Protein AF-A0A7E5VHQ7-F1 (afdb_monomer)

Sequence (199 aa):
IYFLFCLDACIALLGEHPIAEGSHKVEITCKTPKKCKDGISNGSDFGYGLTHRVLYLLLSRFARGCSVFSLKEDKFKLDKYCMRAFNEAQFIAGQGYKKPDLMMEQIVICTLIGHAQFLQVDWIKHFLTYQTSSGCFTDDSSLLGVNELPMVEVPGDDWTLSNNVIMNGACNGHTTAVASAMLASVLRYILEHNNSSTT

Nearest PDB structures (foldseek):
  5tn1-assembly1_A  TM=3.162E-01  e=9.541E+00  Homo sapiens

Radius of gyration: 18.9 Å; Cα contacts (8 Å, |Δi|>4): 216; chains: 1; bounding box: 54×46×41 Å

Mean predicted aligned error: 8.08 Å

Organism: Trichoplusia ni (NCBI:txid7111)

Structure (mmCIF, N/CA/C/O backbone):
data_AF-A0A7E5VHQ7-F1
#
_entry.id   AF-A0A7E5VHQ7-F1
#
loop_
_atom_site.group_PDB
_atom_site.id
_atom_site.type_symbol
_atom_site.label_atom_id
_atom_site.label_alt_id
_atom_site.label_comp_id
_atom_site.label_asym_id
_atom_site.label_entity_id
_atom_site.label_seq_id
_atom_site.pdbx_PDB_ins_code
_atom_site.Cartn_x
_atom_site.Cartn_y
_atom_site.Cartn_z
_atom_site.occupancy
_atom_site.B_iso_or_equiv
_atom_site.auth_seq_id
_atom_site.auth_comp_id
_atom_site.auth_asym_id
_atom_site.auth_atom_id
_atom_site.pdbx_PDB_model_num
ATOM 1 N N . ILE A 1 1 ? 5.165 17.587 2.824 1.00 38.47 1 ILE A N 1
ATOM 2 C CA . ILE A 1 1 ? 6.266 17.021 3.647 1.00 38.47 1 ILE A CA 1
ATOM 3 C C . ILE A 1 1 ? 5.873 16.921 5.129 1.00 38.47 1 ILE A C 1
ATOM 5 O O . ILE A 1 1 ? 5.932 15.822 5.656 1.00 38.47 1 ILE A O 1
ATOM 9 N N . TYR A 1 2 ? 5.352 17.975 5.781 1.00 32.47 2 TYR A N 1
ATOM 10 C CA . TYR A 1 2 ? 4.935 17.922 7.204 1.00 32.47 2 TYR A CA 1
ATOM 11 C C . TYR A 1 2 ? 3.903 16.835 7.583 1.00 32.47 2 TYR A C 1
ATOM 13 O O . TYR A 1 2 ? 3.930 16.341 8.706 1.00 32.47 2 TYR A O 1
ATOM 21 N N . PHE A 1 3 ? 3.004 16.440 6.674 1.00 42.12 3 PHE A N 1
ATOM 22 C CA . PHE A 1 3 ? 1.989 15.417 6.967 1.00 42.12 3 PHE A CA 1
ATOM 23 C C . PHE A 1 3 ? 2.525 13.978 6.975 1.00 42.12 3 PHE A C 1
ATOM 25 O O . PHE A 1 3 ? 1.960 13.151 7.684 1.00 42.12 3 PHE A O 1
ATOM 32 N N . LEU A 1 4 ? 3.605 13.686 6.237 1.00 51.25 4 LEU A N 1
ATOM 33 C CA . LEU A 1 4 ? 4.173 12.334 6.159 1.00 51.25 4 LEU A CA 1
ATOM 34 C C . LEU A 1 4 ? 4.823 11.945 7.498 1.00 51.25 4 LEU A C 1
ATOM 36 O O . LEU A 1 4 ? 4.433 10.964 8.121 1.00 51.25 4 LEU A O 1
ATOM 40 N N . PHE A 1 5 ? 5.667 12.837 8.028 1.00 57.28 5 PHE A N 1
ATOM 41 C CA . PHE A 1 5 ? 6.342 12.671 9.322 1.00 57.28 5 PHE A CA 1
ATOM 42 C C . PHE A 1 5 ? 5.392 12.462 10.510 1.00 57.2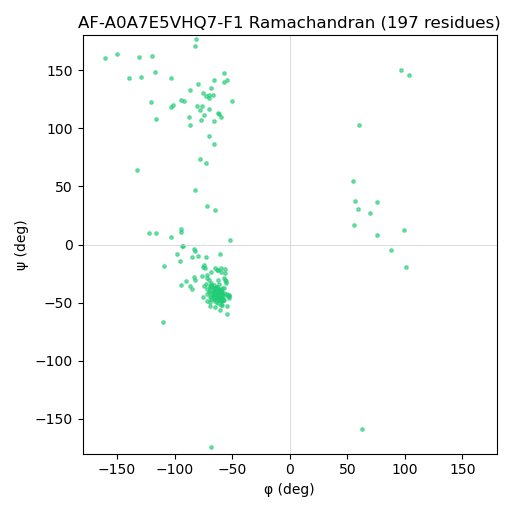8 5 PHE A C 1
ATOM 44 O O . PHE A 1 5 ? 5.759 11.838 11.503 1.00 57.28 5 PHE A O 1
ATOM 51 N N . CYS A 1 6 ? 4.169 12.997 10.446 1.00 71.75 6 CYS A N 1
ATOM 52 C CA . CYS A 1 6 ? 3.230 12.876 11.555 1.00 71.75 6 CYS A CA 1
ATOM 53 C C . CYS A 1 6 ? 2.639 11.467 11.664 1.00 71.75 6 CYS A C 1
ATOM 55 O O . CYS A 1 6 ? 2.382 11.015 12.779 1.00 71.75 6 CYS A O 1
ATOM 57 N N . LEU A 1 7 ? 2.387 10.793 10.538 1.00 84.25 7 LEU A N 1
ATOM 58 C CA . LEU A 1 7 ? 1.748 9.480 10.564 1.00 84.25 7 LEU A CA 1
ATOM 59 C C . LEU A 1 7 ? 2.751 8.360 10.854 1.00 84.25 7 LEU A C 1
ATOM 61 O O . LEU A 1 7 ? 2.395 7.410 11.542 1.00 84.25 7 LEU A O 1
ATOM 65 N N . ASP A 1 8 ? 4.007 8.522 10.448 1.00 86.31 8 ASP A N 1
ATOM 66 C CA . ASP A 1 8 ? 5.077 7.564 10.757 1.00 86.31 8 ASP A CA 1
ATOM 67 C C . ASP A 1 8 ? 5.349 7.502 12.258 1.00 86.31 8 ASP A C 1
ATOM 69 O O . ASP A 1 8 ? 5.408 6.422 12.846 1.00 86.31 8 ASP A O 1
ATOM 73 N N . ALA A 1 9 ? 5.382 8.665 12.914 1.00 90.25 9 ALA A N 1
ATOM 74 C CA . ALA A 1 9 ? 5.438 8.739 14.371 1.00 90.25 9 ALA A CA 1
ATOM 75 C C . ALA A 1 9 ? 4.233 8.039 15.024 1.00 90.25 9 ALA A C 1
ATOM 77 O O . ALA A 1 9 ? 4.373 7.363 16.041 1.00 90.25 9 ALA A O 1
ATOM 78 N N . CYS A 1 10 ? 3.043 8.152 14.430 1.00 92.75 10 CYS A N 1
ATOM 79 C CA . CYS A 1 10 ? 1.868 7.435 14.911 1.00 92.75 10 CYS A CA 1
ATOM 80 C C . CYS A 1 10 ? 2.010 5.914 14.745 1.00 92.75 10 CYS A C 1
ATOM 82 O O . CYS A 1 10 ? 1.594 5.181 15.641 1.00 92.75 10 CYS A O 1
ATOM 84 N N . ILE A 1 11 ? 2.573 5.432 13.631 1.00 92.62 11 ILE A N 1
ATOM 85 C CA . ILE A 1 11 ? 2.837 4.002 13.406 1.00 92.62 11 ILE A CA 1
ATOM 86 C C . ILE A 1 11 ? 3.833 3.476 14.446 1.00 92.62 11 ILE A C 1
ATOM 88 O O . ILE A 1 11 ? 3.600 2.415 15.022 1.00 92.62 11 ILE A O 1
ATOM 92 N N . ALA A 1 12 ? 4.889 4.235 14.749 1.00 91.88 12 ALA A N 1
ATOM 93 C CA . ALA A 1 12 ? 5.835 3.879 15.805 1.00 91.88 12 ALA A CA 1
ATOM 94 C C . ALA A 1 12 ? 5.137 3.743 17.172 1.00 91.88 12 ALA A C 1
ATOM 96 O O . ALA A 1 12 ? 5.292 2.723 17.838 1.00 91.88 12 ALA A O 1
ATOM 97 N N . LEU A 1 13 ? 4.277 4.703 17.537 1.00 91.38 13 LEU A N 1
ATOM 98 C CA . LEU A 1 13 ? 3.480 4.644 18.773 1.00 91.38 13 LEU A CA 1
ATOM 99 C C . LEU A 1 13 ? 2.502 3.461 18.799 1.00 91.38 13 LEU A C 1
ATOM 101 O O . LEU A 1 13 ? 2.284 2.849 19.841 1.00 91.38 13 LEU A O 1
ATOM 105 N N . LEU A 1 14 ? 1.909 3.108 17.656 1.00 91.69 14 LEU A N 1
ATOM 106 C CA . LEU A 1 14 ? 1.094 1.896 17.535 1.00 91.69 14 LEU A CA 1
ATOM 107 C C . LEU A 1 14 ? 1.934 0.634 17.793 1.00 91.69 14 LEU A C 1
ATOM 109 O O . LEU A 1 14 ? 1.418 -0.352 18.316 1.00 91.69 14 LEU A O 1
ATOM 113 N N . GLY A 1 15 ? 3.227 0.682 17.463 1.00 89.38 15 GLY A N 1
ATOM 114 C CA . GLY A 1 15 ? 4.221 -0.350 17.737 1.00 89.38 15 GLY A CA 1
ATOM 115 C C . GLY A 1 15 ? 4.329 -0.748 19.214 1.00 89.38 15 GLY A C 1
ATOM 116 O O . GLY A 1 15 ? 4.558 -1.918 19.527 1.00 89.38 15 GLY A O 1
ATOM 117 N N . GLU A 1 16 ? 4.103 0.210 20.109 1.00 87.88 16 GLU A N 1
ATOM 118 C CA . GLU A 1 16 ? 4.139 0.035 21.565 1.00 87.88 16 GLU A CA 1
ATOM 119 C C . GLU A 1 16 ? 2.806 -0.476 22.134 1.00 87.88 16 GLU A C 1
ATOM 121 O O . GLU A 1 16 ? 2.723 -0.863 23.301 1.00 87.88 16 GLU A O 1
ATOM 126 N N . HIS A 1 17 ? 1.741 -0.498 21.325 1.00 84.69 17 HIS A N 1
ATOM 127 C CA . HIS A 1 17 ? 0.442 -0.990 21.764 1.00 84.69 17 HIS A CA 1
ATOM 128 C C . HIS A 1 17 ? 0.494 -2.510 21.995 1.00 84.69 17 HIS A C 1
ATOM 130 O O . HIS A 1 17 ? 0.980 -3.239 21.120 1.00 84.69 17 HIS A O 1
ATOM 136 N N . PRO A 1 18 ? -0.055 -3.024 23.113 1.00 85.06 18 PRO A N 1
ATOM 137 C CA . PRO A 1 18 ? -0.171 -4.460 23.329 1.00 85.06 18 PRO A CA 1
ATOM 138 C C . PRO A 1 18 ? -0.908 -5.136 22.173 1.00 85.06 18 PRO A C 1
ATOM 140 O O . PRO A 1 18 ? -1.876 -4.585 21.637 1.00 85.06 18 PRO A O 1
ATOM 143 N N . ILE A 1 19 ? -0.450 -6.325 21.794 1.00 85.81 19 ILE A N 1
ATOM 144 C CA . ILE A 1 19 ? -1.178 -7.174 20.854 1.00 85.81 19 ILE A CA 1
ATOM 145 C C . ILE A 1 19 ? -2.419 -7.683 21.588 1.00 85.81 19 ILE A C 1
ATOM 147 O O . ILE A 1 19 ? -2.322 -8.165 22.715 1.00 85.81 19 ILE A O 1
ATOM 151 N N . ALA A 1 20 ? -3.592 -7.532 20.982 1.00 82.00 20 ALA A N 1
ATOM 152 C CA . ALA A 1 20 ? -4.825 -8.046 21.550 1.00 82.00 20 ALA A CA 1
ATOM 153 C C . ALA A 1 20 ? -4.795 -9.586 21.577 1.00 82.00 20 ALA A C 1
ATOM 155 O O . ALA A 1 20 ? -4.934 -10.240 20.544 1.00 82.00 20 ALA A O 1
ATOM 156 N N . GLU A 1 21 ? -4.625 -10.167 22.765 1.00 68.88 21 GLU A N 1
ATOM 157 C CA . GLU A 1 21 ? -4.722 -11.610 22.981 1.00 68.88 21 GLU A CA 1
ATOM 158 C C . GLU A 1 21 ? -6.185 -12.017 23.249 1.00 68.88 21 GLU A C 1
ATOM 160 O O . GLU A 1 21 ? -6.704 -11.853 24.350 1.00 68.88 21 GLU A O 1
ATOM 165 N N . GLY A 1 22 ? -6.854 -12.584 22.238 1.00 56.56 22 GLY A N 1
ATOM 166 C CA . GLY A 1 22 ? -8.005 -13.476 22.438 1.00 56.56 22 GLY A CA 1
ATOM 167 C C . GLY A 1 22 ? -9.427 -12.939 22.176 1.00 56.56 22 GLY A C 1
ATOM 168 O O . GLY A 1 22 ? -9.778 -11.802 22.465 1.00 56.56 22 GLY A O 1
ATOM 169 N N . SER A 1 23 ? -10.261 -13.873 21.684 1.00 49.75 23 SER A N 1
ATOM 170 C CA . SER A 1 23 ? -11.717 -13.839 21.447 1.00 49.75 23 SER A CA 1
ATOM 171 C C . SER A 1 23 ? -12.244 -12.777 20.465 1.00 49.75 23 SER A C 1
ATOM 173 O O . SER A 1 23 ? -12.522 -11.641 20.834 1.00 49.75 23 SER A O 1
ATOM 175 N N . HIS A 1 24 ? -12.570 -13.219 19.240 1.00 54.91 24 HIS A N 1
ATOM 176 C CA . HIS A 1 24 ? -13.303 -12.490 18.181 1.00 54.91 24 HIS A CA 1
ATOM 177 C C . HIS A 1 24 ? -14.656 -11.853 18.593 1.00 54.91 24 HIS A C 1
ATOM 179 O O . HIS A 1 24 ? -15.370 -11.334 17.738 1.00 54.91 24 HIS A O 1
ATOM 185 N N . LYS A 1 25 ? -15.057 -11.925 19.869 1.00 54.62 25 LYS A N 1
ATOM 186 C CA . LYS A 1 25 ? -16.354 -11.449 20.370 1.00 54.62 25 LYS A CA 1
ATOM 187 C C . LYS A 1 25 ? -16.339 -10.034 20.947 1.00 54.62 25 LYS A C 1
ATOM 189 O O . LYS A 1 25 ? -17.418 -9.485 21.138 1.00 54.62 25 LYS A O 1
ATOM 194 N N . VAL A 1 26 ? -15.175 -9.450 21.235 1.00 65.50 26 VAL A N 1
ATOM 195 C CA . VAL A 1 26 ? -15.093 -8.089 21.787 1.00 65.50 26 VAL A CA 1
ATOM 196 C C . VAL A 1 26 ? -14.291 -7.212 20.842 1.00 65.50 26 VAL A C 1
ATOM 198 O O . VAL A 1 26 ? -13.145 -7.508 20.519 1.00 65.50 26 VAL A O 1
ATOM 201 N N . GLU A 1 27 ? -14.913 -6.131 20.386 1.00 72.69 27 GLU A N 1
ATOM 202 C CA . GLU A 1 27 ? -14.235 -5.096 19.618 1.00 72.69 27 GLU A CA 1
ATOM 203 C C . GLU A 1 27 ? -13.273 -4.335 20.536 1.00 72.69 27 GLU A C 1
ATOM 205 O O . GLU A 1 27 ? -13.689 -3.705 21.509 1.00 72.69 27 GLU A O 1
ATOM 210 N N . ILE A 1 28 ? -11.976 -4.416 20.241 1.00 85.19 28 ILE A N 1
ATOM 211 C CA . ILE A 1 28 ? -10.929 -3.743 21.009 1.00 85.19 28 ILE A CA 1
ATOM 212 C C . ILE A 1 28 ? -10.518 -2.488 20.248 1.00 85.19 28 ILE A C 1
ATOM 214 O O . ILE A 1 28 ? -10.050 -2.569 19.115 1.00 85.19 28 ILE A O 1
ATOM 218 N N . THR A 1 29 ? -10.664 -1.320 20.871 1.00 90.25 29 THR A N 1
ATOM 219 C CA . THR A 1 29 ? -10.197 -0.057 20.291 1.00 90.25 29 THR A CA 1
ATOM 220 C C . THR A 1 29 ? -8.730 0.196 20.641 1.00 90.25 29 THR A C 1
ATOM 222 O O . THR A 1 29 ? -8.343 0.107 21.806 1.00 90.25 29 THR A O 1
ATOM 225 N N . CYS A 1 30 ? -7.911 0.564 19.655 1.00 90.94 30 CYS A N 1
ATOM 226 C CA . CYS A 1 30 ? -6.520 0.942 19.881 1.00 90.94 30 CYS A CA 1
ATOM 227 C C . CYS A 1 30 ? -6.435 2.241 20.704 1.00 90.94 30 CYS A C 1
ATOM 229 O O . CYS A 1 30 ? -7.189 3.197 20.474 1.00 90.94 30 CYS A O 1
ATOM 231 N N . LYS A 1 31 ? -5.461 2.330 21.619 1.00 89.44 31 LYS A N 1
ATOM 232 C CA . LYS A 1 31 ? -5.110 3.580 22.320 1.00 89.44 31 LYS A CA 1
ATOM 233 C C . LYS A 1 31 ? -4.380 4.549 21.381 1.00 89.44 31 LYS A C 1
ATOM 235 O O . LYS A 1 31 ? -3.186 4.794 21.515 1.00 89.44 31 LYS A O 1
ATOM 240 N N . THR A 1 32 ? -5.107 5.104 20.417 1.00 91.19 32 THR A N 1
ATOM 241 C CA . THR A 1 32 ? -4.562 6.021 19.408 1.00 91.19 32 THR A CA 1
ATOM 242 C C . THR A 1 32 ? -4.753 7.484 19.832 1.00 91.19 32 THR A C 1
ATOM 244 O O . THR A 1 32 ? -5.899 7.902 20.042 1.00 91.19 32 THR A O 1
ATOM 247 N N . PRO A 1 33 ? -3.680 8.300 19.911 1.00 92.56 33 PRO A N 1
ATOM 248 C CA . PRO A 1 33 ? -3.781 9.727 20.213 1.00 92.56 33 PRO A CA 1
ATOM 249 C C . PRO A 1 33 ? -4.685 10.473 19.227 1.00 92.56 33 PRO A C 1
ATOM 251 O O . PRO A 1 33 ? -4.702 10.164 18.034 1.00 92.56 33 PRO A O 1
ATOM 254 N N . LYS A 1 34 ? -5.377 11.520 19.698 1.00 93.38 34 LYS A N 1
ATOM 255 C CA . LYS A 1 34 ? -6.293 12.317 18.860 1.00 93.38 34 LYS A CA 1
ATOM 256 C C . LYS A 1 34 ? -5.624 12.817 17.574 1.00 93.38 34 LYS A C 1
ATOM 258 O O . LYS A 1 34 ? -6.178 12.635 16.501 1.00 93.38 34 LYS A O 1
ATOM 263 N N . LYS A 1 35 ? -4.394 13.335 17.665 1.00 92.50 35 LYS A N 1
ATOM 264 C CA . LYS A 1 35 ? -3.622 13.808 16.502 1.00 92.50 35 LYS A CA 1
ATOM 265 C C . LYS A 1 35 ? -3.419 12.719 15.436 1.00 92.50 35 LYS A C 1
ATOM 267 O O . LYS A 1 35 ? -3.481 13.010 14.247 1.00 92.50 35 LYS A O 1
ATOM 272 N N . CYS A 1 36 ? -3.218 11.469 15.855 1.00 93.94 36 CYS A N 1
ATOM 273 C CA . CYS A 1 36 ? -3.090 10.331 14.947 1.00 93.94 36 CYS A CA 1
ATOM 274 C C . CYS A 1 36 ? -4.432 9.977 14.303 1.00 93.94 36 CYS A C 1
ATOM 276 O O . CYS A 1 36 ? -4.489 9.793 13.091 1.00 93.94 36 CYS A O 1
ATOM 278 N N . LYS A 1 37 ? -5.528 9.973 15.077 1.00 95.00 37 LYS A N 1
ATOM 279 C CA . LYS A 1 37 ? -6.886 9.803 14.529 1.00 95.00 37 LYS A CA 1
ATOM 280 C C . LYS A 1 37 ? -7.220 10.892 13.504 1.00 95.00 37 LYS A C 1
ATOM 282 O O . LYS A 1 37 ? -7.723 10.586 12.425 1.00 95.00 37 LYS A O 1
ATOM 287 N N . ASP A 1 38 ? -6.872 12.140 13.799 1.00 94.31 38 ASP A N 1
ATOM 288 C CA . ASP A 1 38 ? -7.070 13.270 12.891 1.00 94.31 38 ASP A CA 1
ATOM 289 C C . ASP A 1 38 ? -6.229 13.113 11.616 1.00 94.31 38 ASP A C 1
ATOM 291 O O . ASP A 1 38 ? -6.743 13.335 10.523 1.00 94.31 38 ASP A O 1
ATOM 295 N N . GLY A 1 39 ? -4.977 12.653 11.722 1.00 93.25 39 GLY A N 1
ATOM 296 C CA . GLY A 1 39 ? -4.136 12.331 10.564 1.00 93.25 39 GLY A CA 1
ATOM 297 C C . GLY A 1 39 ? -4.704 11.201 9.697 1.00 93.25 39 GLY A C 1
ATOM 298 O O . GLY A 1 39 ? -4.673 11.283 8.470 1.00 93.25 39 GLY A O 1
ATOM 299 N N . ILE A 1 40 ? -5.299 10.178 10.314 1.00 95.00 40 ILE A N 1
ATOM 300 C CA . ILE A 1 40 ? -5.947 9.069 9.597 1.00 95.00 40 ILE A CA 1
ATOM 301 C C . ILE A 1 40 ? -7.221 9.537 8.882 1.00 95.00 40 ILE A C 1
ATOM 303 O O . ILE A 1 40 ? -7.507 9.086 7.771 1.00 95.00 40 ILE A O 1
ATOM 307 N N . SER A 1 41 ? -7.994 10.445 9.479 1.00 94.94 41 SER A N 1
ATOM 308 C CA . SER A 1 41 ? -9.264 10.924 8.911 1.00 94.94 41 SER A CA 1
ATOM 309 C C . SER A 1 41 ? -9.101 12.066 7.908 1.00 94.94 41 SER A C 1
ATOM 311 O O . SER A 1 41 ? -9.786 12.072 6.887 1.00 94.94 41 SER A O 1
ATOM 313 N N . ASN A 1 42 ? -8.177 12.988 8.168 1.00 93.00 42 ASN A N 1
ATOM 314 C CA . ASN A 1 42 ? -8.054 14.270 7.468 1.00 93.00 42 ASN A CA 1
ATOM 315 C C . ASN A 1 42 ? -6.679 14.468 6.803 1.00 93.00 42 ASN A C 1
ATOM 317 O O . ASN A 1 42 ? -6.353 15.579 6.390 1.00 93.00 42 ASN A O 1
ATOM 321 N N . GLY A 1 43 ? -5.847 13.423 6.740 1.00 90.69 43 GLY A N 1
ATOM 322 C CA . GLY A 1 43 ? -4.556 13.465 6.054 1.00 90.69 43 GLY A CA 1
ATOM 323 C C . GLY A 1 43 ? -4.678 13.585 4.531 1.00 90.69 43 GLY A C 1
ATOM 324 O O . GLY A 1 43 ? -5.768 13.714 3.979 1.00 90.69 43 GLY A O 1
ATOM 325 N N . SER A 1 44 ? -3.534 13.513 3.843 1.00 93.06 44 SER A N 1
ATOM 326 C CA . SER A 1 44 ? -3.482 13.570 2.375 1.00 93.06 44 SER A CA 1
ATOM 327 C C . SER A 1 44 ? -4.339 12.477 1.734 1.00 93.06 44 SER A C 1
ATOM 329 O O . SER A 1 44 ? -4.331 11.329 2.184 1.00 93.06 44 SER A O 1
ATOM 331 N N . ASP A 1 45 ? -5.039 12.833 0.660 1.00 93.50 45 ASP A N 1
ATOM 332 C CA . ASP A 1 45 ? -5.858 11.927 -0.152 1.00 93.50 45 ASP A CA 1
ATOM 333 C C . ASP A 1 45 ? -5.095 11.359 -1.366 1.00 93.50 45 ASP A C 1
ATOM 335 O O . ASP A 1 45 ? -5.707 10.751 -2.238 1.00 93.50 45 ASP A O 1
ATOM 339 N N . PHE A 1 46 ? -3.775 11.559 -1.417 1.00 94.44 46 PHE A N 1
ATOM 340 C CA . PHE A 1 46 ? -2.867 11.071 -2.459 1.00 94.44 46 PHE A CA 1
ATOM 341 C C . PHE A 1 46 ? -1.460 10.807 -1.897 1.00 94.44 46 PHE A C 1
ATOM 343 O O . PHE A 1 46 ? -1.095 11.304 -0.817 1.00 94.44 46 PHE A O 1
ATOM 350 N N . GLY A 1 47 ? -0.662 10.067 -2.658 1.00 95.19 47 GLY A N 1
ATOM 351 C CA . GLY A 1 47 ? 0.735 9.761 -2.398 1.00 95.19 47 GLY A CA 1
ATOM 352 C C . GLY A 1 47 ? 0.953 8.954 -1.123 1.00 95.19 47 GLY A C 1
ATOM 353 O O . GLY A 1 47 ? 0.032 8.356 -0.566 1.00 95.19 47 GLY A O 1
ATOM 354 N N . TYR A 1 48 ? 2.179 9.016 -0.600 1.00 94.50 48 TYR A N 1
ATOM 355 C CA . TYR A 1 48 ? 2.554 8.334 0.643 1.00 94.50 48 TYR A CA 1
ATOM 356 C C . TYR A 1 48 ? 1.658 8.705 1.830 1.00 94.50 48 TYR A C 1
ATOM 358 O O . TYR A 1 48 ? 1.379 7.876 2.686 1.00 94.50 48 TYR A O 1
ATOM 366 N N . GLY A 1 49 ? 1.126 9.932 1.867 1.00 94.12 49 GLY A N 1
ATOM 367 C CA . GLY A 1 49 ? 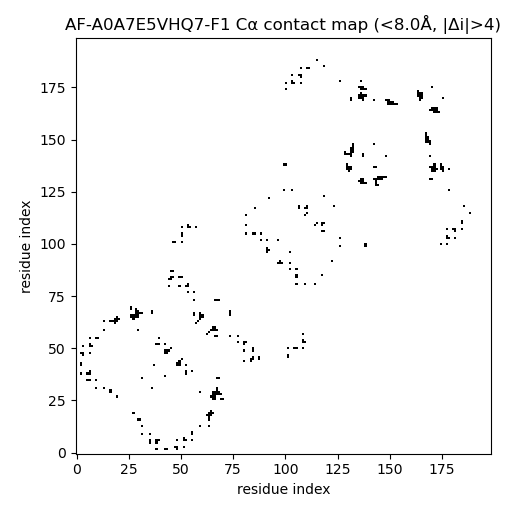0.189 10.325 2.917 1.00 94.12 49 GLY A CA 1
ATOM 368 C C . GLY A 1 49 ? -1.117 9.520 2.887 1.00 94.12 49 GLY A C 1
ATOM 369 O O . GLY A 1 49 ? -1.632 9.189 3.950 1.00 94.12 49 GLY A O 1
ATOM 370 N N . LEU A 1 50 ? -1.632 9.163 1.705 1.00 96.38 50 LEU A N 1
ATOM 371 C CA . LEU A 1 50 ? -2.772 8.251 1.579 1.00 96.38 50 LEU A CA 1
ATOM 372 C C . LEU A 1 50 ? -2.368 6.814 1.923 1.00 96.38 50 LEU A C 1
ATOM 374 O O . LEU A 1 50 ? -3.036 6.170 2.734 1.00 96.38 50 LEU A O 1
ATOM 378 N N . THR A 1 51 ? -1.262 6.341 1.346 1.00 96.44 51 THR A N 1
ATOM 379 C CA . THR A 1 51 ? -0.709 4.996 1.569 1.00 96.44 51 THR A CA 1
ATOM 380 C C . THR A 1 51 ? -0.526 4.716 3.063 1.00 96.44 51 THR A C 1
ATOM 382 O O . THR A 1 51 ? -0.982 3.694 3.573 1.00 96.44 51 THR A O 1
ATOM 385 N N . HIS A 1 52 ? 0.035 5.664 3.817 1.00 95.88 52 HIS A N 1
ATOM 386 C CA . HIS A 1 52 ? 0.309 5.481 5.240 1.00 95.88 52 HIS A CA 1
ATOM 387 C C . HIS A 1 52 ? -0.971 5.476 6.092 1.00 95.88 52 HIS A C 1
ATOM 389 O O . HIS A 1 52 ? -1.008 4.834 7.142 1.00 95.88 52 HIS A O 1
ATOM 395 N N . ARG A 1 53 ? -2.058 6.132 5.653 1.00 96.38 53 ARG A N 1
ATOM 396 C CA . ARG A 1 53 ? -3.367 6.050 6.338 1.00 96.38 53 ARG A CA 1
ATOM 397 C C . ARG A 1 53 ? -3.945 4.645 6.248 1.00 96.38 53 ARG A C 1
ATOM 399 O O . ARG A 1 53 ? -4.485 4.147 7.233 1.00 96.38 53 ARG A O 1
ATOM 406 N N . VAL A 1 54 ? -3.805 4.008 5.087 1.00 97.38 54 VAL A N 1
ATOM 407 C CA . VAL A 1 54 ? -4.174 2.600 4.894 1.00 97.38 54 VAL A CA 1
ATOM 408 C C . VAL A 1 54 ? -3.261 1.705 5.730 1.00 97.38 54 VAL A C 1
ATOM 410 O O . VAL A 1 54 ? -3.765 0.873 6.483 1.00 97.38 54 VAL A O 1
ATOM 413 N N . LEU A 1 55 ? -1.941 1.922 5.675 1.00 96.50 55 LEU A N 1
ATOM 414 C CA . LEU A 1 55 ? -0.960 1.154 6.446 1.00 96.50 55 LEU A CA 1
ATOM 415 C C . LEU A 1 55 ? -1.238 1.202 7.955 1.00 96.50 55 LEU A C 1
ATOM 417 O O . LEU A 1 55 ? -1.214 0.169 8.616 1.00 96.50 55 LEU A O 1
ATOM 421 N N . TYR A 1 56 ? -1.575 2.369 8.509 1.00 96.44 56 TYR A N 1
ATOM 422 C CA . TYR A 1 56 ? -1.909 2.491 9.930 1.00 96.44 56 TYR A CA 1
ATOM 423 C C . TYR A 1 56 ? -3.118 1.626 10.316 1.00 96.44 56 TYR A C 1
ATOM 425 O O . TYR A 1 56 ? -3.085 0.907 11.319 1.00 96.44 56 TYR A O 1
ATOM 433 N N . LEU A 1 57 ? -4.196 1.694 9.527 1.00 96.94 57 LEU A N 1
ATOM 434 C CA . LEU A 1 57 ? -5.416 0.915 9.758 1.00 96.94 57 LEU A CA 1
ATOM 435 C C . LEU A 1 57 ? -5.151 -0.593 9.605 1.00 96.94 57 LEU A C 1
ATOM 437 O O . LEU A 1 57 ? -5.639 -1.391 10.404 1.00 96.94 57 LEU A O 1
ATOM 441 N N . LEU A 1 58 ? -4.325 -0.978 8.629 1.00 95.75 58 LEU A N 1
ATOM 442 C CA . LEU A 1 58 ? -3.854 -2.350 8.438 1.00 95.75 58 LEU A CA 1
ATOM 443 C C . LEU A 1 58 ? -3.081 -2.874 9.645 1.00 95.75 58 LEU A C 1
ATOM 445 O O . LEU A 1 58 ? -3.406 -3.941 10.159 1.00 95.75 58 LEU A O 1
ATOM 449 N N . LEU A 1 59 ? -2.079 -2.132 10.116 1.00 95.19 59 LEU A N 1
ATOM 450 C CA . LEU A 1 59 ? -1.257 -2.534 11.257 1.00 95.19 59 LEU A CA 1
ATOM 451 C C . LEU A 1 59 ? -2.087 -2.603 12.540 1.00 95.19 59 LEU A C 1
ATOM 453 O O . LEU A 1 59 ? -1.922 -3.527 13.334 1.00 95.19 59 LEU A O 1
ATOM 457 N N . SER A 1 60 ? -3.030 -1.678 12.713 1.00 94.62 60 SER A N 1
ATOM 458 C CA . SER A 1 60 ? -3.965 -1.698 13.841 1.00 94.62 60 SER A CA 1
ATOM 459 C C . SER A 1 60 ? -4.767 -3.004 13.843 1.00 94.62 60 SER A C 1
ATOM 461 O O . SER A 1 60 ? -4.785 -3.726 14.841 1.00 94.62 60 SER A O 1
ATOM 463 N N . ARG A 1 61 ? -5.328 -3.379 12.686 1.00 93.38 61 ARG A N 1
ATOM 464 C CA . ARG A 1 61 ? -6.131 -4.595 12.531 1.00 93.38 61 ARG A CA 1
ATOM 465 C C . ARG A 1 61 ? -5.316 -5.883 12.631 1.00 93.38 61 ARG A C 1
ATOM 467 O O . ARG A 1 61 ? -5.700 -6.778 13.374 1.00 93.38 61 ARG A O 1
ATOM 474 N N . PHE A 1 62 ? -4.243 -6.013 11.855 1.00 91.50 62 PHE A N 1
ATOM 475 C CA . PHE A 1 62 ? -3.543 -7.287 11.665 1.00 91.50 62 PHE A CA 1
ATOM 476 C C . PHE A 1 62 ? -2.354 -7.480 12.603 1.00 91.50 62 PHE A C 1
ATOM 478 O O . PHE A 1 62 ? -2.111 -8.605 13.024 1.00 91.50 62 PHE A O 1
ATOM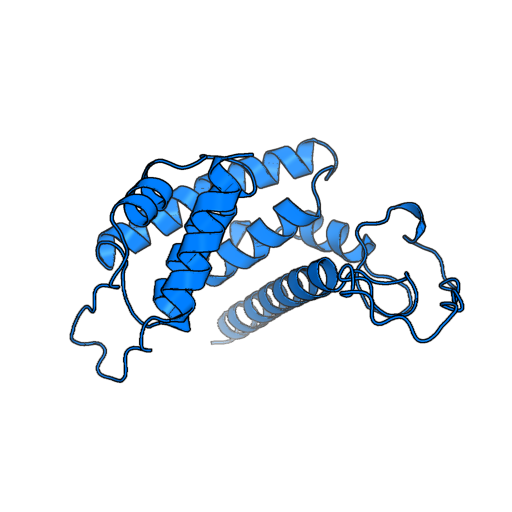 485 N N . ALA A 1 63 ? -1.628 -6.412 12.950 1.00 91.75 63 ALA A N 1
ATOM 486 C CA . ALA A 1 63 ? -0.480 -6.518 13.852 1.00 91.75 63 ALA A CA 1
ATOM 487 C C . ALA A 1 63 ? -0.878 -6.344 15.324 1.00 91.75 63 ALA A C 1
ATOM 489 O O . ALA A 1 63 ? -0.246 -6.930 16.198 1.00 91.75 63 ALA A O 1
ATOM 490 N N . ARG A 1 64 ? -1.914 -5.541 15.612 1.00 91.56 64 ARG A N 1
ATOM 491 C CA . ARG A 1 64 ? -2.362 -5.268 16.990 1.00 91.56 64 ARG A CA 1
ATOM 492 C C . ARG A 1 64 ? -3.698 -5.896 17.360 1.00 91.56 64 ARG A C 1
ATOM 494 O O . ARG A 1 64 ? -3.964 -6.032 18.549 1.00 91.56 64 ARG A O 1
ATOM 501 N N . GLY A 1 65 ? -4.516 -6.303 16.390 1.00 91.38 65 GLY A N 1
ATOM 502 C CA . GLY A 1 65 ? -5.825 -6.902 16.660 1.00 91.38 65 GLY A CA 1
ATOM 503 C C . GLY A 1 65 ? -6.853 -5.911 17.219 1.00 91.38 65 GLY A C 1
ATOM 504 O O . GLY A 1 65 ? -7.750 -6.319 17.950 1.00 91.38 65 GLY A O 1
ATOM 505 N N . CYS A 1 66 ? -6.724 -4.617 16.908 1.00 92.50 66 CYS A N 1
ATOM 506 C CA . CYS A 1 66 ? -7.615 -3.561 17.390 1.00 92.50 66 CYS A CA 1
ATOM 507 C C . CYS A 1 66 ? -8.107 -2.647 16.253 1.00 92.50 66 CYS A C 1
ATOM 509 O O . CYS A 1 66 ? -7.520 -2.592 15.173 1.00 92.50 66 CYS A O 1
ATOM 511 N N . SER A 1 67 ? -9.197 -1.917 16.491 1.00 94.19 67 SER A N 1
ATOM 512 C CA . SER A 1 67 ? -9.713 -0.874 15.595 1.00 94.19 67 SER A CA 1
ATOM 513 C C . SER A 1 67 ? -9.376 0.521 16.115 1.00 94.19 67 SER A C 1
ATOM 515 O O . SER A 1 67 ? -9.438 0.783 17.313 1.00 94.19 67 SER A O 1
ATOM 517 N N . VAL A 1 68 ? -9.069 1.462 15.236 1.00 95.19 68 VAL A N 1
ATOM 518 C CA . VAL A 1 68 ? -8.737 2.847 15.596 1.00 95.19 68 VAL A CA 1
ATOM 519 C C . VAL A 1 68 ? -9.982 3.640 15.987 1.00 95.19 68 VAL A C 1
ATOM 521 O O . VAL A 1 68 ? -9.969 4.387 16.978 1.00 95.19 68 VAL A O 1
ATOM 524 N N . PHE A 1 69 ? -11.050 3.499 15.201 1.00 95.50 69 PHE A N 1
ATOM 525 C CA . PHE A 1 69 ? -12.332 4.157 15.440 1.00 95.50 69 PHE A CA 1
ATOM 526 C C . PHE A 1 69 ? -13.383 3.133 15.847 1.00 95.50 69 PHE A C 1
ATOM 528 O O . PHE A 1 69 ? -13.829 3.125 16.989 1.00 95.50 69 PHE A O 1
ATOM 535 N N . SER A 1 70 ? -13.728 2.259 14.908 1.00 94.75 70 SER A N 1
ATOM 536 C CA . SER A 1 70 ? -14.546 1.069 15.111 1.00 94.75 70 SER A CA 1
ATOM 537 C C . SER A 1 70 ? -14.314 0.108 13.951 1.00 94.75 70 SER A C 1
ATOM 539 O O . SER A 1 70 ? -13.900 0.538 12.875 1.00 94.75 70 SER A O 1
ATOM 541 N N . LEU A 1 71 ? -14.628 -1.175 14.101 1.00 92.62 71 LEU A N 1
ATOM 542 C CA . LEU A 1 71 ? -14.481 -2.173 13.040 1.00 92.62 71 LEU A CA 1
ATOM 543 C C . LEU A 1 71 ? -15.188 -1.737 11.747 1.00 92.62 71 LEU A C 1
ATOM 545 O O . LEU A 1 71 ? -14.646 -1.872 10.648 1.00 92.62 71 LEU A O 1
ATOM 549 N N . LYS A 1 72 ? -16.404 -1.193 11.878 1.00 95.19 72 LYS A N 1
ATOM 550 C CA . LYS A 1 72 ? -17.209 -0.728 10.743 1.00 95.19 72 LYS A CA 1
ATOM 551 C C . LYS A 1 72 ? -16.606 0.516 10.094 1.00 95.19 72 LYS A C 1
ATOM 553 O O . LYS A 1 72 ? -16.539 0.594 8.868 1.00 95.19 72 LYS A O 1
ATOM 558 N N . GLU A 1 73 ? -1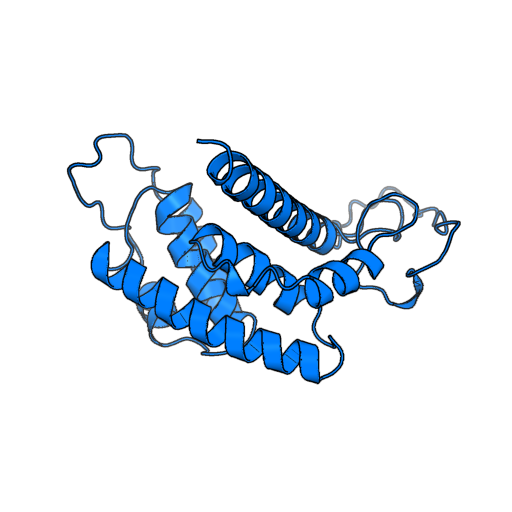6.194 1.489 10.900 1.00 97.00 73 GLU A N 1
ATOM 559 C CA . GLU A 1 73 ? -15.642 2.746 10.397 1.00 97.00 73 GLU A CA 1
ATOM 560 C C . GLU A 1 73 ? -14.259 2.558 9.767 1.00 97.00 73 GLU A C 1
ATOM 562 O O . GLU A 1 73 ? -13.990 3.124 8.707 1.00 97.00 73 GLU A O 1
ATOM 567 N N . ASP A 1 74 ? -13.410 1.735 10.378 1.00 97.00 74 ASP A N 1
ATOM 568 C CA . ASP A 1 74 ? -12.085 1.396 9.871 1.00 97.00 74 ASP A CA 1
ATOM 569 C C . ASP A 1 74 ? -12.194 0.655 8.541 1.00 97.00 74 ASP A C 1
ATOM 571 O O . ASP A 1 74 ? -11.497 1.009 7.593 1.00 97.00 74 ASP A O 1
ATOM 575 N N . LYS A 1 75 ? -13.117 -0.314 8.431 1.00 96.19 75 LYS A N 1
ATOM 576 C CA . LYS A 1 75 ? -13.394 -1.008 7.165 1.00 96.19 75 LYS A CA 1
ATOM 577 C C . LYS A 1 75 ? -13.843 -0.029 6.080 1.00 96.19 75 LYS A C 1
ATOM 579 O O . LYS A 1 75 ? -13.280 -0.026 4.994 1.00 96.19 75 LYS A O 1
ATOM 584 N N . PHE A 1 76 ? -14.801 0.848 6.388 1.00 97.81 76 PHE A N 1
ATOM 585 C CA . PHE A 1 76 ? -15.263 1.863 5.438 1.00 97.81 76 PHE A CA 1
ATOM 586 C C . PHE A 1 76 ? -14.130 2.797 4.982 1.00 97.81 76 PHE A C 1
ATOM 588 O O . PHE A 1 76 ? -14.035 3.135 3.802 1.00 97.81 76 PHE A O 1
ATOM 595 N N . LYS A 1 77 ? -13.260 3.220 5.907 1.00 97.94 77 LYS A N 1
ATOM 596 C CA . LYS A 1 77 ? -12.094 4.056 5.593 1.00 97.94 77 LYS A CA 1
ATOM 597 C C . LYS A 1 77 ? -11.083 3.315 4.725 1.00 97.94 77 LYS A C 1
ATOM 599 O O . LYS A 1 77 ? -10.646 3.889 3.736 1.00 97.94 77 LYS A O 1
ATOM 604 N N . LEU A 1 78 ? -10.750 2.071 5.066 1.00 97.81 78 LEU A N 1
ATOM 605 C CA . LEU A 1 78 ? -9.866 1.213 4.276 1.00 97.81 78 LEU A CA 1
ATOM 606 C C . LEU A 1 78 ? -10.366 1.095 2.831 1.00 97.81 78 LEU A C 1
ATOM 608 O O . LEU A 1 78 ? -9.627 1.451 1.916 1.00 97.81 78 LEU A O 1
ATOM 612 N N . ASP A 1 79 ? -11.635 0.723 2.641 1.00 97.81 79 ASP A N 1
ATOM 613 C CA . ASP A 1 79 ? -12.237 0.575 1.310 1.00 97.81 79 ASP A CA 1
ATOM 614 C C . ASP A 1 79 ? -12.182 1.904 0.530 1.00 97.81 79 ASP A C 1
ATOM 616 O O . ASP A 1 79 ? -11.712 1.965 -0.609 1.00 97.81 79 ASP A O 1
ATOM 620 N N . LYS A 1 80 ? -12.587 3.013 1.167 1.00 97.88 80 LYS A N 1
ATOM 621 C CA . LYS A 1 80 ? -12.559 4.357 0.565 1.00 97.88 80 LYS A CA 1
ATOM 622 C C . LYS A 1 80 ? -11.146 4.790 0.167 1.00 97.88 80 LYS A C 1
ATOM 624 O O . LYS A 1 80 ? -10.958 5.386 -0.896 1.00 97.88 80 LYS A O 1
ATOM 629 N N . TYR A 1 81 ? -10.162 4.575 1.033 1.00 98.38 81 TYR A N 1
ATOM 630 C CA . TYR A 1 81 ? -8.785 5.002 0.794 1.00 98.38 81 TYR A CA 1
ATOM 631 C C . TYR A 1 81 ? -8.121 4.146 -0.279 1.00 98.38 81 TYR A C 1
ATOM 633 O O . TYR A 1 81 ? -7.457 4.699 -1.150 1.00 98.38 81 TYR A O 1
ATOM 641 N N . CYS A 1 82 ? -8.380 2.840 -0.302 1.00 98.38 82 CYS A N 1
ATOM 642 C CA . CYS A 1 82 ? -7.879 1.970 -1.357 1.00 98.38 82 CYS A CA 1
ATOM 643 C C . CYS A 1 82 ? -8.520 2.241 -2.720 1.00 98.38 82 CYS A C 1
ATOM 645 O O . CYS A 1 82 ? -7.825 2.187 -3.730 1.00 98.38 82 CYS A O 1
ATOM 647 N N . MET A 1 83 ? -9.796 2.636 -2.782 1.00 98.12 83 MET A N 1
ATOM 648 C CA . MET A 1 83 ? -10.383 3.136 -4.034 1.00 98.12 83 MET A CA 1
ATOM 649 C C . MET A 1 83 ? -9.668 4.393 -4.551 1.00 98.12 83 MET A C 1
ATOM 651 O O . MET A 1 83 ? -9.437 4.529 -5.749 1.00 98.12 83 MET A O 1
ATOM 655 N N . ARG A 1 84 ? -9.283 5.313 -3.658 1.00 98.31 84 ARG A N 1
ATOM 656 C CA . ARG A 1 84 ? -8.517 6.512 -4.039 1.00 98.31 84 ARG A CA 1
ATOM 657 C C . ARG A 1 84 ? -7.102 6.163 -4.494 1.00 98.31 84 ARG A C 1
ATOM 659 O O . ARG A 1 84 ? -6.671 6.670 -5.524 1.00 98.31 84 ARG A O 1
ATOM 666 N N . ALA A 1 85 ? -6.432 5.265 -3.775 1.00 98.31 85 ALA A N 1
ATOM 667 C CA . ALA A 1 85 ? -5.108 4.773 -4.140 1.00 98.31 85 ALA A CA 1
ATOM 668 C C . ALA A 1 85 ? -5.145 4.056 -5.495 1.00 98.31 85 ALA A C 1
ATOM 670 O O . ALA A 1 85 ? -4.219 4.187 -6.279 1.00 98.31 85 ALA A O 1
ATOM 671 N N . PHE A 1 86 ? -6.242 3.364 -5.820 1.00 98.44 86 PHE A N 1
ATOM 672 C CA . PHE A 1 86 ? -6.404 2.724 -7.122 1.00 98.44 86 PHE A CA 1
ATOM 673 C C . PHE A 1 86 ? -6.475 3.746 -8.260 1.00 98.44 86 PHE A C 1
ATOM 675 O O . PHE A 1 86 ? -5.787 3.594 -9.266 1.00 98.44 86 PHE A O 1
ATOM 682 N N . ASN A 1 87 ? -7.252 4.819 -8.085 1.00 98.25 87 ASN A N 1
ATOM 683 C CA . ASN A 1 87 ? -7.320 5.904 -9.069 1.00 98.25 87 ASN A CA 1
ATOM 684 C C . ASN A 1 8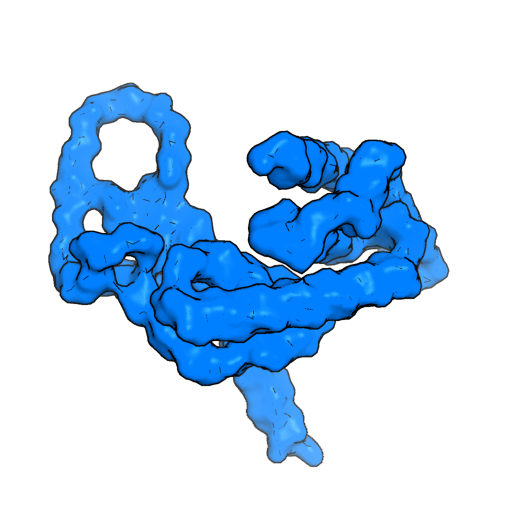7 ? -5.951 6.580 -9.255 1.00 98.25 87 ASN A C 1
ATOM 686 O O . ASN A 1 87 ? -5.571 6.923 -10.373 1.00 98.25 87 ASN A O 1
ATOM 690 N N . GLU A 1 88 ? -5.194 6.754 -8.169 1.00 98.00 88 GLU A N 1
ATOM 691 C CA . GLU A 1 88 ? -3.827 7.273 -8.237 1.00 98.00 88 GLU A CA 1
ATOM 692 C C . GLU A 1 88 ? -2.877 6.298 -8.948 1.00 98.00 88 GLU A C 1
ATOM 694 O O . GLU A 1 88 ? -2.127 6.721 -9.824 1.00 9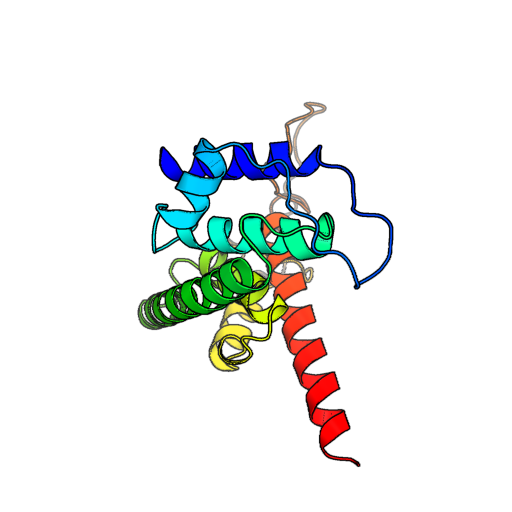8.00 88 GLU A O 1
ATOM 699 N N . ALA A 1 89 ? -2.953 4.998 -8.662 1.00 98.06 89 ALA A N 1
ATOM 700 C CA . ALA A 1 89 ? -2.167 3.969 -9.340 1.00 98.06 89 ALA A CA 1
ATOM 701 C C . ALA A 1 89 ? -2.452 3.934 -10.853 1.00 98.06 89 ALA A C 1
ATOM 703 O O . ALA A 1 89 ? -1.523 3.856 -11.656 1.00 98.06 89 ALA A O 1
ATOM 704 N N . GLN A 1 90 ? -3.717 4.084 -11.264 1.00 98.25 90 GLN A N 1
ATOM 705 C CA . GLN A 1 90 ? -4.080 4.232 -12.678 1.00 98.25 90 GLN A CA 1
ATOM 706 C C . GLN A 1 90 ? -3.439 5.472 -13.306 1.00 98.25 90 GLN A C 1
ATOM 708 O O . GLN A 1 90 ? -2.926 5.405 -14.425 1.00 98.25 90 GLN A O 1
ATOM 713 N N . PHE A 1 91 ? -3.433 6.598 -12.589 1.00 97.81 91 PHE A N 1
ATOM 714 C CA . PHE A 1 91 ? -2.763 7.809 -13.050 1.00 97.81 91 PHE A CA 1
ATOM 715 C C . PHE A 1 91 ? -1.247 7.603 -13.176 1.00 97.81 91 PHE A C 1
ATOM 717 O O . PHE A 1 91 ? -0.672 7.969 -14.200 1.00 97.81 91 PHE A O 1
ATOM 724 N N . ILE A 1 92 ? -0.598 6.972 -12.191 1.00 97.31 92 ILE A N 1
ATOM 725 C CA . ILE A 1 92 ? 0.840 6.665 -12.230 1.00 97.31 92 ILE A CA 1
ATOM 726 C C . ILE A 1 92 ? 1.167 5.771 -13.433 1.00 97.31 92 ILE A C 1
ATOM 728 O O . ILE A 1 92 ? 2.103 6.079 -14.175 1.00 97.31 92 ILE A O 1
ATOM 732 N N . ALA A 1 93 ? 0.373 4.725 -13.676 1.00 97.25 93 ALA A N 1
ATOM 733 C CA . ALA A 1 93 ? 0.521 3.859 -14.844 1.00 97.25 93 ALA A CA 1
ATOM 734 C C . ALA A 1 93 ? 0.377 4.649 -16.158 1.00 97.25 93 ALA A C 1
ATOM 736 O O . ALA A 1 93 ? 1.233 4.560 -17.038 1.00 97.25 93 ALA A O 1
ATOM 737 N N . GLY A 1 94 ? -0.652 5.498 -16.266 1.00 97.12 94 GLY A N 1
ATOM 738 C CA . GLY A 1 94 ? -0.882 6.357 -17.434 1.00 97.12 94 GLY A CA 1
ATOM 739 C C . GLY A 1 94 ? 0.202 7.418 -17.661 1.00 97.12 94 GLY A C 1
ATOM 740 O O . GLY A 1 94 ? 0.356 7.914 -18.774 1.00 97.12 94 GLY A O 1
ATOM 741 N N . GLN A 1 95 ? 0.980 7.752 -16.630 1.00 96.19 95 GLN A N 1
ATOM 742 C CA . GLN A 1 95 ? 2.127 8.659 -16.710 1.00 96.19 95 GLN A CA 1
ATOM 743 C C . GLN A 1 95 ? 3.466 7.935 -16.920 1.00 96.19 95 GLN A C 1
ATOM 745 O O . GLN A 1 95 ? 4.520 8.558 -16.767 1.00 96.19 95 GLN A O 1
ATOM 750 N N . GLY A 1 96 ? 3.441 6.648 -17.281 1.00 94.50 96 GLY A N 1
ATOM 751 C CA . GLY A 1 96 ? 4.641 5.859 -17.558 1.00 94.50 96 GLY A CA 1
ATOM 752 C C . GLY A 1 96 ? 5.387 5.433 -16.295 1.00 94.50 96 GLY A C 1
ATOM 753 O O . GLY A 1 96 ? 6.612 5.442 -16.289 1.00 94.50 96 GLY A O 1
ATOM 754 N N . TYR A 1 97 ? 4.661 5.115 -15.219 1.00 94.19 97 TYR A N 1
ATOM 755 C CA . TYR A 1 97 ? 5.201 4.504 -13.997 1.00 94.19 97 TYR A CA 1
ATOM 756 C C . TYR A 1 97 ? 6.298 5.318 -13.288 1.00 94.19 97 TYR A C 1
ATOM 758 O O . TYR A 1 97 ? 7.145 4.776 -12.588 1.00 94.19 97 TYR A O 1
ATOM 766 N N . LYS A 1 98 ? 6.251 6.653 -13.386 1.00 91.56 98 LYS A N 1
ATOM 767 C CA . LYS A 1 98 ? 7.246 7.583 -12.800 1.00 91.56 98 LYS A CA 1
ATOM 768 C C . LYS A 1 98 ? 7.391 7.526 -11.270 1.00 91.56 98 LYS A C 1
ATOM 770 O O . LYS A 1 98 ? 8.244 8.216 -10.714 1.00 91.56 98 LYS A O 1
ATOM 775 N N . LYS A 1 99 ? 6.520 6.788 -10.580 1.00 92.88 99 LYS A N 1
ATOM 776 C CA . LYS A 1 99 ? 6.506 6.608 -9.120 1.00 92.88 99 LYS A CA 1
ATOM 777 C C . LYS A 1 99 ? 6.361 5.118 -8.785 1.00 92.88 99 LYS A C 1
ATOM 779 O O . LYS A 1 99 ? 5.327 4.727 -8.245 1.00 92.88 99 LYS A O 1
ATOM 784 N N . PRO A 1 100 ? 7.356 4.289 -9.152 1.00 92.12 100 PRO A N 1
ATOM 785 C CA . PRO A 1 100 ? 7.227 2.839 -9.073 1.00 92.12 100 PRO A CA 1
ATOM 786 C C . PRO A 1 100 ? 7.101 2.360 -7.627 1.00 92.12 100 PRO A C 1
ATOM 788 O O . PRO A 1 100 ? 6.210 1.574 -7.331 1.00 92.12 100 PRO A O 1
ATOM 791 N N . ASP A 1 101 ? 7.916 2.911 -6.728 1.00 91.75 101 ASP A N 1
ATOM 792 C CA . ASP A 1 101 ? 7.887 2.632 -5.291 1.00 91.75 101 ASP A CA 1
ATOM 793 C C . ASP A 1 101 ? 6.490 2.853 -4.680 1.00 91.75 101 ASP A C 1
ATOM 795 O O . ASP A 1 101 ? 5.838 1.905 -4.246 1.00 91.75 101 ASP A O 1
ATOM 799 N N . LEU A 1 102 ? 5.962 4.078 -4.782 1.00 95.31 102 LEU A N 1
ATOM 800 C CA . LEU A 1 102 ? 4.621 4.425 -4.303 1.00 95.31 102 LEU A CA 1
ATOM 801 C C . LEU A 1 102 ? 3.528 3.508 -4.875 1.00 95.31 102 LEU A C 1
ATOM 803 O O . LEU A 1 102 ? 2.625 3.093 -4.151 1.00 95.31 102 LEU A O 1
ATOM 807 N N . MET A 1 103 ? 3.570 3.213 -6.177 1.00 96.88 103 MET A N 1
ATOM 808 C CA . MET A 1 103 ? 2.547 2.381 -6.810 1.00 96.88 103 MET A CA 1
ATOM 809 C C . MET A 1 103 ? 2.640 0.921 -6.348 1.00 96.88 103 MET A C 1
ATOM 811 O O . MET A 1 103 ? 1.605 0.307 -6.090 1.00 96.88 103 MET A O 1
ATOM 815 N N . MET A 1 104 ? 3.850 0.373 -6.189 1.00 96.44 104 MET A N 1
ATOM 816 C CA . MET A 1 104 ? 4.043 -0.963 -5.618 1.00 96.44 104 MET A CA 1
ATOM 817 C C . MET A 1 104 ? 3.550 -1.022 -4.168 1.00 96.44 104 MET A C 1
ATOM 819 O O . MET A 1 104 ? 2.836 -1.961 -3.815 1.00 96.44 104 MET A O 1
ATOM 823 N N . GLU A 1 105 ? 3.826 -0.001 -3.348 1.00 96.69 105 GLU A N 1
ATOM 824 C CA . GLU A 1 105 ? 3.283 0.087 -1.988 1.00 96.69 105 GLU A CA 1
ATOM 825 C C . GLU A 1 105 ? 1.753 0.064 -1.995 1.00 96.69 105 GLU A C 1
ATOM 827 O O . GLU A 1 105 ? 1.152 -0.722 -1.264 1.00 96.69 105 GLU A O 1
ATOM 832 N N . GLN A 1 106 ? 1.118 0.870 -2.855 1.00 97.81 106 GLN A N 1
ATOM 833 C CA . GLN A 1 106 ? -0.340 0.923 -3.004 1.00 97.81 106 GLN A CA 1
ATOM 834 C C . GLN A 1 106 ? -0.938 -0.428 -3.410 1.00 97.81 106 GLN A C 1
ATOM 836 O O . GLN A 1 106 ? -1.950 -0.842 -2.837 1.00 97.81 106 GLN A O 1
ATOM 841 N N . ILE A 1 107 ? -0.300 -1.137 -4.349 1.00 97.62 107 ILE A N 1
ATOM 842 C CA . ILE A 1 107 ? -0.698 -2.494 -4.742 1.00 97.62 107 ILE A CA 1
ATOM 843 C C . ILE A 1 107 ? -0.639 -3.425 -3.529 1.00 97.62 107 ILE A C 1
ATOM 845 O O . ILE A 1 107 ? -1.628 -4.090 -3.221 1.00 97.62 107 ILE A O 1
ATOM 849 N N . VAL A 1 108 ? 0.481 -3.456 -2.806 1.00 96.50 108 VAL A N 1
ATOM 850 C CA . VAL A 1 108 ? 0.668 -4.358 -1.660 1.00 96.50 108 VAL A CA 1
ATOM 851 C C . VAL A 1 108 ? -0.362 -4.092 -0.567 1.00 96.50 108 VAL A C 1
ATOM 853 O O . VAL A 1 108 ? -1.113 -4.990 -0.191 1.00 96.50 108 VAL A O 1
ATOM 856 N N . ILE A 1 109 ? -0.453 -2.859 -0.067 1.00 96.31 109 ILE A N 1
ATOM 857 C CA . ILE A 1 109 ? -1.306 -2.562 1.093 1.00 96.31 109 ILE A CA 1
ATOM 858 C C . ILE A 1 109 ? -2.791 -2.817 0.792 1.00 96.31 109 ILE A C 1
ATOM 860 O O . ILE A 1 109 ? -3.516 -3.331 1.642 1.00 96.31 109 ILE A O 1
ATOM 864 N N . CYS A 1 110 ? -3.260 -2.507 -0.419 1.00 98.00 110 CYS A N 1
ATOM 865 C CA . CYS A 1 110 ? -4.678 -2.629 -0.748 1.00 98.00 110 CYS A CA 1
ATOM 866 C C . CYS A 1 110 ? -5.074 -4.051 -1.155 1.00 98.00 110 CYS A C 1
ATOM 868 O O . CYS A 1 110 ? -6.212 -4.466 -0.916 1.00 98.00 110 CYS A O 1
ATOM 870 N N . THR A 1 111 ? -4.151 -4.839 -1.706 1.00 96.50 111 THR A N 1
ATOM 871 C CA . THR A 1 111 ? -4.414 -6.258 -1.995 1.00 96.50 111 THR A CA 1
ATOM 872 C C . THR A 1 111 ? -4.524 -7.090 -0.718 1.00 96.50 111 THR A C 1
ATOM 874 O O . THR A 1 111 ? -5.355 -7.995 -0.670 1.00 96.50 111 THR A O 1
ATOM 877 N N . LEU A 1 112 ? -3.824 -6.717 0.364 1.00 93.06 112 LEU A N 1
ATOM 878 C CA . LEU A 1 112 ? -3.946 -7.370 1.678 1.00 93.06 112 LEU A CA 1
ATOM 879 C C . LEU A 1 112 ? -5.360 -7.318 2.284 1.00 93.06 112 LEU A C 1
ATOM 881 O O . LEU A 1 112 ? -5.700 -8.171 3.105 1.00 93.06 112 LEU A O 1
ATOM 885 N N . ILE A 1 113 ? -6.196 -6.352 1.887 1.00 92.56 113 ILE A N 1
ATOM 886 C CA . ILE A 1 113 ? -7.605 -6.265 2.317 1.00 92.56 113 ILE A CA 1
ATOM 887 C C . ILE A 1 113 ? -8.605 -6.737 1.256 1.00 92.56 113 ILE A C 1
ATOM 889 O O . ILE A 1 113 ? -9.809 -6.629 1.477 1.00 92.56 113 ILE A O 1
ATOM 893 N N . GLY A 1 114 ? -8.126 -7.282 0.134 1.00 92.62 114 GLY A N 1
ATOM 894 C CA . GLY A 1 114 ? -8.966 -7.897 -0.894 1.00 92.62 114 GLY A CA 1
ATOM 895 C C . GLY A 1 114 ? -9.275 -7.029 -2.117 1.00 92.62 114 GLY A C 1
ATOM 896 O O . GLY A 1 114 ? -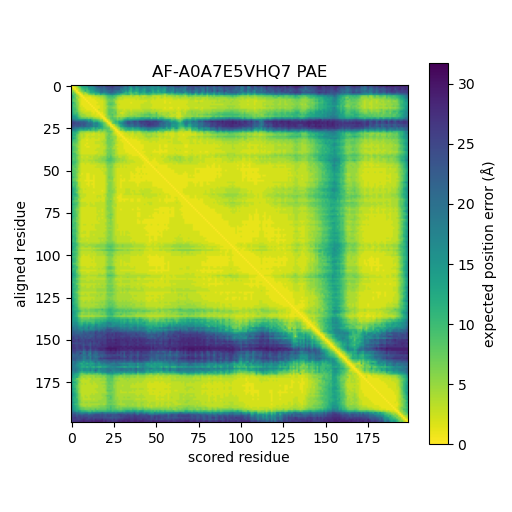10.118 -7.420 -2.922 1.00 92.62 114 GLY A O 1
ATOM 897 N N . HIS A 1 115 ? -8.603 -5.889 -2.326 1.00 96.56 115 HIS A N 1
ATOM 898 C CA . HIS A 1 115 ? -8.753 -5.129 -3.577 1.00 96.56 115 HIS A CA 1
ATOM 899 C C . HIS A 1 115 ? -7.958 -5.770 -4.725 1.00 96.56 115 HIS A C 1
ATOM 901 O O . HIS A 1 115 ? -6.940 -5.244 -5.173 1.00 96.56 115 HIS A O 1
ATOM 907 N N . ALA A 1 116 ? -8.452 -6.897 -5.242 1.00 95.69 116 ALA A N 1
ATOM 908 C CA . ALA A 1 116 ? -7.818 -7.649 -6.330 1.00 95.69 116 ALA A CA 1
ATOM 909 C C . ALA A 1 116 ? -7.647 -6.845 -7.634 1.00 95.69 116 ALA A C 1
ATOM 911 O O . ALA A 1 116 ? -6.780 -7.157 -8.440 1.00 95.69 116 ALA A O 1
ATOM 912 N N . GLN A 1 117 ? -8.413 -5.767 -7.822 1.00 96.00 117 GLN A N 1
ATOM 913 C CA . GLN A 1 117 ? -8.304 -4.856 -8.970 1.00 96.00 117 GLN A CA 1
ATOM 914 C C . GLN A 1 117 ? -6.907 -4.238 -9.173 1.00 96.00 117 GLN A C 1
ATOM 916 O O . GLN A 1 117 ? -6.602 -3.810 -10.282 1.00 96.00 117 GLN A O 1
ATOM 921 N N . PHE A 1 118 ? -6.062 -4.195 -8.135 1.00 97.62 118 PHE A N 1
ATOM 922 C CA . PHE A 1 118 ? -4.663 -3.757 -8.231 1.00 97.62 118 PHE A CA 1
ATOM 923 C C . PHE A 1 118 ? -3.742 -4.788 -8.903 1.00 97.62 118 PHE A C 1
ATOM 925 O O . PHE A 1 118 ? -2.658 -4.429 -9.356 1.00 97.62 118 PHE A O 1
ATOM 932 N N . LEU A 1 119 ? -4.156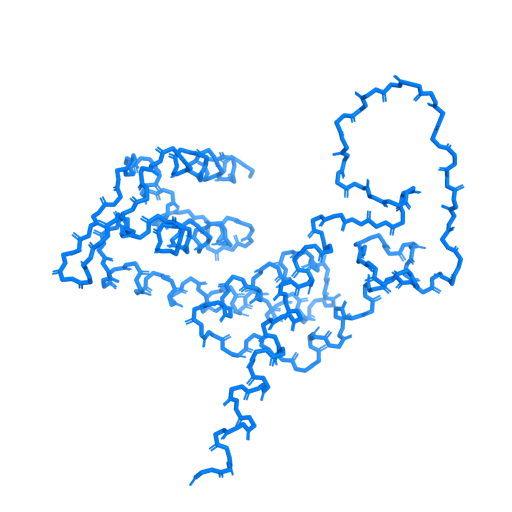 -6.055 -8.996 1.00 95.94 119 LEU A N 1
ATOM 933 C CA . LEU A 1 119 ? -3.378 -7.154 -9.580 1.00 95.94 119 LEU A CA 1
ATOM 934 C C . LEU A 1 119 ? -3.499 -7.179 -11.114 1.00 95.94 119 LEU A C 1
ATOM 936 O O . LEU A 1 119 ? -3.746 -8.218 -11.723 1.00 95.94 119 LEU A O 1
ATOM 940 N N . GLN A 1 120 ? -3.348 -6.015 -11.748 1.00 96.25 120 GLN A N 1
ATOM 941 C CA . GLN A 1 120 ? -3.389 -5.883 -13.202 1.00 96.25 120 GLN A CA 1
ATOM 942 C C . GLN A 1 120 ? -2.141 -6.515 -13.818 1.00 96.25 120 GLN A C 1
ATOM 944 O O . GLN A 1 120 ? -1.019 -6.136 -13.481 1.00 96.25 120 GLN A O 1
ATOM 949 N N . VAL A 1 121 ? -2.328 -7.435 -14.766 1.00 95.12 121 VAL A N 1
ATOM 950 C CA . VAL A 1 121 ? -1.228 -8.189 -15.395 1.00 95.12 121 VAL A CA 1
ATOM 951 C C . VAL A 1 121 ? -0.156 -7.263 -15.974 1.00 95.12 121 VAL A C 1
ATOM 953 O O . VAL A 1 121 ? 1.032 -7.516 -15.781 1.00 95.12 121 VAL A O 1
ATOM 956 N N . ASP A 1 122 ? -0.555 -6.176 -16.635 1.00 96.69 122 ASP A N 1
ATOM 957 C CA . ASP A 1 122 ? 0.386 -5.236 -17.252 1.00 96.69 122 ASP A CA 1
ATOM 958 C C . ASP A 1 122 ? 1.203 -4.460 -16.213 1.00 96.69 122 ASP A C 1
ATOM 960 O O . ASP A 1 122 ? 2.393 -4.226 -16.420 1.00 96.69 122 ASP A O 1
ATOM 964 N N . TRP A 1 123 ? 0.605 -4.123 -15.065 1.00 97.38 123 TRP A N 1
ATOM 965 C CA . TRP A 1 123 ? 1.313 -3.450 -13.973 1.00 97.38 123 TRP A CA 1
ATOM 966 C C . TRP A 1 123 ? 2.338 -4.385 -13.339 1.00 97.38 123 TRP A C 1
ATOM 968 O O . TRP A 1 123 ? 3.493 -4.010 -13.166 1.00 97.38 123 TRP A O 1
ATOM 978 N N . ILE A 1 124 ? 1.941 -5.628 -13.050 1.00 96.25 124 ILE A N 1
ATOM 979 C CA . ILE A 1 124 ? 2.844 -6.627 -12.467 1.00 96.25 124 ILE A CA 1
ATOM 980 C C . ILE A 1 124 ? 4.004 -6.928 -13.422 1.00 96.25 124 ILE A C 1
ATOM 982 O O . ILE A 1 124 ? 5.157 -6.935 -12.999 1.00 96.25 124 ILE A O 1
ATOM 986 N N . LYS A 1 125 ? 3.727 -7.118 -14.719 1.00 95.25 125 LYS A N 1
ATOM 987 C CA . LYS A 1 125 ? 4.771 -7.316 -15.738 1.00 95.25 125 LYS A CA 1
ATOM 988 C C . LYS A 1 125 ? 5.730 -6.136 -15.820 1.00 95.25 125 LYS A C 1
ATOM 990 O O . LYS A 1 125 ? 6.925 -6.358 -15.973 1.00 95.25 125 LYS A O 1
ATOM 995 N N . HIS A 1 126 ? 5.223 -4.909 -15.710 1.00 95.06 126 HIS A N 1
ATOM 996 C CA . HIS A 1 126 ? 6.074 -3.727 -15.680 1.00 95.06 126 HIS A CA 1
ATOM 997 C C . HIS A 1 126 ? 6.992 -3.735 -14.453 1.00 95.06 126 HIS A C 1
ATOM 999 O O . HIS A 1 126 ? 8.196 -3.584 -14.592 1.00 95.06 126 HIS A O 1
ATOM 1005 N N . PHE A 1 127 ? 6.469 -3.996 -13.254 1.00 94.75 127 PHE A N 1
ATOM 1006 C CA . PHE A 1 127 ? 7.308 -4.013 -12.053 1.00 94.75 127 PHE A CA 1
ATOM 1007 C C . PHE A 1 127 ? 8.299 -5.178 -11.999 1.00 94.75 127 PHE A C 1
ATOM 1009 O O . PHE A 1 127 ? 9.352 -5.048 -11.385 1.00 94.75 127 PHE A O 1
ATOM 1016 N N . LEU A 1 128 ? 8.043 -6.282 -12.703 1.00 93.56 128 LEU A N 1
ATOM 1017 C CA . LEU A 1 128 ? 9.039 -7.344 -12.872 1.00 93.56 128 LEU A CA 1
ATOM 1018 C C . LEU A 1 128 ? 10.292 -6.882 -13.631 1.00 93.56 128 LEU A C 1
ATOM 1020 O O . LEU A 1 128 ? 11.350 -7.473 -13.440 1.00 93.56 128 LEU A O 1
ATOM 1024 N N . THR A 1 129 ? 10.234 -5.807 -14.427 1.00 92.56 129 THR A N 1
ATOM 1025 C CA . THR A 1 129 ? 11.440 -5.265 -15.080 1.00 92.56 129 THR A CA 1
ATOM 1026 C C . THR A 1 129 ? 12.379 -4.553 -14.107 1.00 92.56 129 THR A C 1
ATOM 1028 O O . THR A 1 129 ? 13.498 -4.230 -14.489 1.00 92.56 129 THR A O 1
ATOM 1031 N N . TYR A 1 130 ? 11.934 -4.294 -12.872 1.00 91.19 130 TYR A N 1
ATOM 1032 C CA . TYR A 1 130 ? 12.753 -3.726 -11.796 1.00 91.19 130 TYR A CA 1
ATOM 1033 C C . TYR A 1 130 ? 13.592 -4.793 -11.077 1.00 91.19 130 TYR A C 1
ATOM 1035 O O . TYR A 1 130 ? 14.405 -4.463 -10.211 1.00 91.19 130 TYR A O 1
ATOM 1043 N N . GLN A 1 131 ? 13.391 -6.071 -11.415 1.00 90.50 131 GLN A N 1
ATOM 1044 C CA . GLN A 1 131 ? 14.187 -7.169 -10.893 1.00 90.50 131 GLN A CA 1
ATOM 1045 C C . GLN A 1 131 ? 15.564 -7.192 -11.568 1.00 90.50 131 GLN A C 1
ATOM 1047 O O . GLN A 1 131 ? 15.677 -7.151 -12.794 1.00 90.50 131 GLN A O 1
ATOM 1052 N N . THR A 1 132 ? 16.619 -7.273 -10.768 1.00 86.56 132 THR A N 1
ATOM 1053 C CA . THR A 1 132 ? 18.000 -7.395 -11.244 1.00 86.56 132 THR A CA 1
ATOM 1054 C C . THR A 1 132 ? 18.341 -8.849 -11.583 1.00 86.56 132 THR A C 1
ATOM 1056 O O . THR A 1 132 ? 17.605 -9.779 -11.240 1.00 86.56 132 THR A O 1
ATOM 1059 N N . SER A 1 133 ? 19.504 -9.081 -12.201 1.00 82.94 133 SER A N 1
ATOM 1060 C CA . SER A 1 133 ? 19.998 -10.436 -12.491 1.00 82.94 133 SER A CA 1
ATOM 1061 C C . SER A 1 133 ? 20.252 -11.286 -11.235 1.00 82.94 133 SER A C 1
ATOM 1063 O O . SER A 1 133 ? 20.211 -12.512 -11.313 1.00 82.94 133 SER A O 1
ATOM 1065 N N . SER A 1 134 ? 20.456 -10.663 -10.067 1.00 82.44 134 SER A N 1
ATOM 1066 C CA . SER A 1 134 ? 20.577 -11.363 -8.779 1.00 82.44 134 SER A CA 1
ATOM 1067 C C . SER A 1 134 ? 19.227 -11.702 -8.134 1.00 82.44 134 SER A C 1
ATOM 1069 O O . SER A 1 134 ? 19.190 -12.350 -7.089 1.00 82.44 134 SER A O 1
ATOM 1071 N N . GLY A 1 135 ? 18.115 -11.280 -8.744 1.00 84.88 135 GLY A N 1
ATOM 1072 C CA . GLY A 1 135 ? 16.756 -11.578 -8.300 1.00 84.88 135 GLY A CA 1
ATOM 1073 C C . GLY A 1 135 ? 16.173 -10.596 -7.277 1.00 84.88 135 GLY A C 1
ATOM 1074 O O . GLY A 1 135 ? 14.992 -10.719 -6.950 1.00 84.88 135 GLY A O 1
ATOM 1075 N N . CYS A 1 136 ? 16.955 -9.625 -6.795 1.00 87.56 136 CYS A N 1
ATOM 1076 C CA . CYS A 1 136 ? 16.467 -8.517 -5.966 1.00 87.56 136 CYS A CA 1
ATOM 1077 C C . CYS A 1 136 ? 15.841 -7.408 -6.829 1.00 87.56 136 CYS A C 1
ATOM 1079 O O . CYS A 1 136 ? 15.869 -7.488 -8.054 1.00 87.56 136 CYS A O 1
ATOM 1081 N N . PHE A 1 137 ? 15.301 -6.358 -6.206 1.00 90.44 137 PHE A N 1
ATOM 1082 C CA . PHE A 1 137 ? 14.710 -5.226 -6.923 1.00 90.44 137 PHE A CA 1
ATOM 1083 C C . PHE A 1 137 ? 15.456 -3.923 -6.641 1.00 90.44 137 PHE A C 1
ATOM 1085 O O . PHE A 1 137 ? 15.975 -3.702 -5.543 1.00 90.44 137 PHE A O 1
ATOM 1092 N N . THR A 1 138 ? 15.471 -3.043 -7.637 1.00 86.81 138 THR A N 1
ATOM 1093 C CA . THR A 1 138 ? 16.051 -1.700 -7.549 1.00 86.81 138 THR A CA 1
ATOM 1094 C C . THR A 1 138 ? 15.171 -0.698 -8.276 1.00 86.81 138 THR A C 1
ATOM 1096 O O . THR A 1 138 ? 14.586 -1.023 -9.302 1.00 86.81 138 THR A O 1
ATOM 1099 N N . ASP A 1 139 ? 15.057 0.513 -7.739 1.00 80.56 139 ASP A N 1
ATOM 1100 C CA . ASP A 1 139 ? 14.417 1.665 -8.376 1.00 80.56 139 ASP A CA 1
ATOM 1101 C C . ASP A 1 139 ? 15.414 2.541 -9.156 1.00 80.56 139 ASP A C 1
ATOM 1103 O O . ASP A 1 139 ? 15.015 3.504 -9.817 1.00 80.56 139 ASP A O 1
ATOM 1107 N N . ASP A 1 140 ? 16.701 2.178 -9.135 1.00 78.38 140 ASP A N 1
ATOM 1108 C CA . ASP A 1 140 ? 17.735 2.821 -9.934 1.00 78.38 140 ASP A CA 1
ATOM 1109 C C . ASP A 1 140 ? 17.671 2.349 -11.392 1.00 78.38 140 ASP A C 1
ATOM 1111 O O . ASP A 1 140 ? 18.082 1.241 -11.745 1.00 78.38 140 ASP A O 1
ATOM 1115 N N . SER A 1 141 ? 17.196 3.243 -12.261 1.00 75.19 141 SER A N 1
ATOM 1116 C CA . SER A 1 141 ? 17.105 3.010 -13.705 1.00 75.19 141 SER A CA 1
ATOM 1117 C C . SER A 1 141 ? 18.433 2.634 -14.374 1.00 75.19 141 SER A C 1
ATOM 1119 O O . SER A 1 141 ? 18.406 1.997 -15.423 1.00 75.19 141 SER A O 1
ATOM 1121 N N . SER A 1 142 ? 19.580 3.008 -13.795 1.00 71.31 142 SER A N 1
ATOM 1122 C CA . SER A 1 142 ? 20.903 2.705 -14.354 1.00 71.31 142 SER A CA 1
ATOM 1123 C C . SER A 1 142 ? 21.327 1.246 -14.159 1.00 71.31 142 SER A C 1
ATOM 1125 O O . SER A 1 142 ? 22.185 0.756 -14.890 1.00 71.31 142 SER A O 1
ATOM 1127 N N . LEU A 1 143 ? 20.700 0.543 -13.212 1.00 69.00 143 LEU A N 1
ATOM 1128 C CA . LEU A 1 143 ? 20.990 -0.853 -12.880 1.00 69.00 143 LEU A CA 1
ATOM 1129 C C . LEU A 1 143 ? 20.020 -1.841 -13.552 1.00 69.00 143 LEU A C 1
ATOM 1131 O O . LEU A 1 143 ? 20.232 -3.054 -13.501 1.00 69.00 143 LEU A O 1
ATOM 1135 N N . LEU A 1 144 ? 18.964 -1.345 -14.204 1.00 72.19 144 LEU A N 1
ATOM 1136 C CA . LEU A 1 144 ? 17.969 -2.180 -14.876 1.00 72.19 144 LEU A CA 1
ATOM 1137 C C . LEU A 1 144 ? 18.537 -2.800 -16.159 1.00 72.19 144 LEU A C 1
ATOM 1139 O O . LEU A 1 144 ? 19.042 -2.101 -17.035 1.00 72.19 144 LEU A O 1
ATOM 1143 N N . GLY A 1 145 ? 18.424 -4.125 -16.290 1.00 62.94 145 GLY A N 1
ATOM 1144 C CA . GLY A 1 145 ? 18.909 -4.864 -17.464 1.00 62.94 145 GLY A CA 1
ATOM 1145 C C . GLY A 1 145 ? 20.430 -5.057 -17.523 1.00 62.94 145 GLY A C 1
ATOM 1146 O O . GLY A 1 145 ? 20.942 -5.549 -18.529 1.00 62.94 145 GLY A O 1
ATOM 1147 N N . VAL A 1 146 ? 21.156 -4.697 -16.461 1.00 65.25 146 VAL A N 1
ATOM 1148 C CA . VAL A 1 146 ? 22.590 -4.971 -16.343 1.00 65.25 146 VAL A CA 1
ATOM 1149 C C . VAL A 1 146 ? 22.782 -6.425 -15.897 1.00 65.25 146 VAL A C 1
ATOM 1151 O O . VAL A 1 146 ? 22.313 -6.830 -14.835 1.00 65.25 146 VAL A O 1
ATOM 1154 N N . ASN A 1 147 ? 23.463 -7.226 -16.721 1.00 57.53 147 ASN A N 1
ATOM 1155 C CA . ASN A 1 147 ? 23.683 -8.653 -16.445 1.00 57.53 147 ASN A CA 1
ATOM 1156 C C . ASN A 1 147 ? 24.697 -8.883 -15.313 1.00 57.53 147 ASN A C 1
ATOM 1158 O O . ASN A 1 147 ? 24.533 -9.814 -14.526 1.00 57.53 147 ASN A O 1
ATOM 1162 N N . GLU A 1 148 ? 25.703 -8.013 -15.202 1.00 59.38 148 GLU A N 1
ATOM 1163 C CA . GLU A 1 148 ? 26.748 -8.061 -14.180 1.00 59.38 148 GLU A CA 1
ATOM 1164 C C . GLU A 1 148 ? 26.655 -6.825 -13.289 1.00 59.38 148 GLU A C 1
ATOM 1166 O O . GLU A 1 148 ? 26.956 -5.706 -13.701 1.00 59.38 148 GLU A O 1
ATOM 1171 N N . LEU A 1 149 ? 26.203 -7.029 -12.055 1.00 60.12 149 LEU A N 1
ATOM 1172 C CA . LEU A 1 149 ? 26.120 -5.957 -11.076 1.00 60.12 149 LEU A CA 1
ATOM 1173 C C . LEU A 1 149 ? 27.542 -5.501 -10.714 1.00 60.12 149 LEU A C 1
ATOM 1175 O O . LEU A 1 149 ? 28.366 -6.353 -10.364 1.00 60.12 149 LEU A O 1
ATOM 1179 N N . PRO A 1 150 ? 27.857 -4.194 -10.774 1.00 56.19 150 PRO A N 1
ATOM 1180 C CA . PRO A 1 150 ? 29.168 -3.713 -10.375 1.00 56.19 150 PRO A CA 1
ATOM 1181 C C . PRO A 1 150 ? 29.371 -4.024 -8.891 1.00 56.19 150 PRO A C 1
ATOM 1183 O O . PRO A 1 150 ? 28.679 -3.486 -8.028 1.00 56.19 150 PRO A O 1
ATOM 1186 N N . MET A 1 151 ? 30.311 -4.918 -8.582 1.00 53.31 151 MET A N 1
ATOM 1187 C CA . MET A 1 151 ? 30.757 -5.129 -7.211 1.00 53.31 151 MET A CA 1
ATOM 1188 C C . MET A 1 151 ? 31.541 -3.889 -6.783 1.00 53.31 151 MET A C 1
ATOM 1190 O O . MET A 1 151 ? 32.731 -3.776 -7.060 1.00 53.31 151 MET A O 1
ATOM 1194 N N . VAL A 1 152 ? 30.873 -2.928 -6.146 1.00 56.38 152 VAL A N 1
ATOM 1195 C CA . VAL A 1 152 ? 31.565 -1.798 -5.524 1.00 56.38 152 VAL A CA 1
ATOM 1196 C C . VAL A 1 152 ? 32.220 -2.309 -4.242 1.00 56.38 152 VAL A C 1
ATOM 1198 O O . VAL A 1 152 ? 31.526 -2.680 -3.296 1.00 56.38 152 VAL A O 1
ATOM 1201 N N . GLU A 1 153 ? 33.553 -2.358 -4.212 1.00 52.69 153 GLU A N 1
ATOM 1202 C CA . GLU A 1 153 ? 34.300 -2.503 -2.960 1.00 52.69 153 GLU A CA 1
ATOM 1203 C C . GLU A 1 153 ? 33.981 -1.291 -2.077 1.00 52.69 153 GLU A C 1
ATOM 1205 O O . GLU A 1 153 ? 34.321 -0.157 -2.418 1.00 52.69 153 GLU A O 1
ATOM 1210 N N . VAL A 1 154 ? 33.280 -1.510 -0.964 1.00 58.09 154 VAL A N 1
ATOM 1211 C CA . VAL A 1 154 ? 33.006 -0.453 0.016 1.00 58.09 154 VAL A CA 1
ATOM 1212 C C . VAL A 1 154 ? 34.285 -0.247 0.839 1.00 58.09 154 VAL A C 1
ATOM 1214 O O . VAL A 1 154 ? 34.700 -1.182 1.528 1.00 58.09 154 VAL A O 1
ATOM 1217 N N . PRO A 1 155 ? 34.949 0.924 0.786 1.00 48.50 155 PRO A N 1
ATOM 1218 C CA . PRO A 1 155 ? 36.162 1.145 1.558 1.00 48.50 155 PRO A CA 1
ATOM 1219 C C . PRO A 1 155 ? 35.814 1.395 3.033 1.00 48.50 155 PRO A C 1
ATOM 1221 O O . PRO A 1 155 ? 35.182 2.400 3.349 1.00 48.50 155 PRO A O 1
ATOM 1224 N N . GLY A 1 156 ? 36.307 0.533 3.925 1.00 52.75 156 GLY A N 1
ATOM 1225 C CA . GLY A 1 156 ? 36.552 0.852 5.339 1.00 52.75 156 GLY A CA 1
ATOM 1226 C C . GLY A 1 156 ? 35.473 0.463 6.358 1.00 52.75 156 GLY A C 1
ATOM 1227 O O . GLY A 1 156 ? 34.280 0.466 6.072 1.00 52.75 156 GLY A O 1
ATOM 1228 N N . ASP A 1 157 ? 35.947 0.178 7.578 1.00 52.34 157 ASP A N 1
ATOM 1229 C CA . ASP A 1 157 ? 35.231 -0.216 8.808 1.00 52.34 157 ASP A CA 1
ATOM 1230 C C . ASP A 1 157 ? 34.289 0.867 9.392 1.00 52.34 157 ASP A C 1
ATOM 1232 O O . ASP A 1 157 ? 34.076 0.933 10.606 1.00 52.34 157 ASP A O 1
ATOM 1236 N N . ASP A 1 158 ? 33.719 1.738 8.557 1.00 56.47 158 ASP A N 1
ATOM 1237 C CA . ASP A 1 158 ? 32.740 2.729 8.999 1.00 56.47 158 ASP A CA 1
ATOM 1238 C C . ASP A 1 158 ? 31.334 2.123 8.954 1.00 56.47 158 ASP A C 1
ATOM 1240 O O . ASP A 1 158 ? 30.741 1.893 7.895 1.00 56.47 158 ASP A O 1
ATOM 1244 N N . TRP A 1 159 ? 30.773 1.881 10.139 1.00 52.66 159 TRP A N 1
ATOM 1245 C CA . TRP A 1 159 ? 29.373 1.506 10.310 1.00 52.66 159 TRP A CA 1
ATOM 1246 C C . TRP A 1 159 ? 28.474 2.672 9.892 1.00 52.66 159 TRP A C 1
ATOM 1248 O O . TRP A 1 159 ? 28.057 3.494 10.707 1.00 52.66 159 TRP A O 1
ATOM 1258 N N . THR A 1 160 ? 28.163 2.754 8.604 1.00 54.31 160 THR A N 1
ATOM 1259 C CA . THR A 1 160 ? 27.120 3.647 8.103 1.00 54.31 160 THR A CA 1
ATOM 1260 C C . THR A 1 160 ? 25.757 3.001 8.337 1.00 54.31 160 THR A C 1
ATOM 1262 O O . THR A 1 160 ? 25.575 1.796 8.147 1.00 54.31 160 THR A O 1
ATOM 1265 N N . LEU A 1 161 ? 24.776 3.793 8.782 1.00 51.66 161 LEU A N 1
ATOM 1266 C CA . LEU A 1 161 ? 23.386 3.347 8.793 1.00 51.66 161 LEU A CA 1
ATOM 1267 C C . LEU A 1 161 ? 23.025 3.019 7.337 1.00 51.66 161 LEU A C 1
ATOM 1269 O O . LEU A 1 161 ? 23.000 3.920 6.502 1.00 51.66 161 LEU A O 1
ATOM 1273 N N . SER A 1 162 ? 22.851 1.731 7.025 1.00 55.16 162 SER A N 1
ATOM 1274 C CA . SER A 1 162 ? 22.612 1.259 5.658 1.00 55.16 162 SER A CA 1
ATOM 1275 C C . SER A 1 162 ? 21.486 2.076 5.019 1.00 55.16 162 SER A C 1
ATOM 1277 O O . SER A 1 162 ? 20.379 2.129 5.553 1.00 55.16 162 SER A O 1
ATOM 1279 N N . ASN A 1 163 ? 21.755 2.701 3.867 1.00 58.50 163 ASN A N 1
ATOM 1280 C CA . ASN A 1 163 ? 20.781 3.486 3.094 1.00 58.50 163 ASN A CA 1
ATOM 1281 C C . ASN A 1 163 ? 19.722 2.593 2.407 1.00 58.50 163 ASN A C 1
ATOM 1283 O O . ASN A 1 163 ? 19.293 2.878 1.295 1.00 58.50 163 ASN A O 1
ATOM 1287 N N . ASN A 1 164 ? 19.344 1.471 3.033 1.00 63.50 164 ASN A N 1
ATOM 1288 C CA . ASN A 1 164 ? 18.562 0.374 2.459 1.00 63.50 164 ASN A CA 1
ATOM 1289 C C . ASN A 1 164 ? 19.173 -0.225 1.187 1.00 63.50 164 ASN A C 1
ATOM 1291 O O . ASN A 1 164 ? 18.495 -0.938 0.460 1.00 63.50 164 ASN A O 1
ATOM 1295 N N . VAL A 1 165 ? 20.446 0.032 0.907 1.00 67.94 165 VAL A N 1
ATOM 1296 C CA . VAL A 1 165 ? 21.149 -0.538 -0.237 1.00 67.94 165 VAL A CA 1
ATOM 1297 C C . VAL A 1 165 ? 21.825 -1.831 0.213 1.00 67.94 165 VAL A C 1
ATOM 1299 O O . VAL A 1 165 ? 22.596 -1.830 1.173 1.00 67.94 165 VAL A O 1
ATOM 1302 N N . ILE A 1 166 ? 21.522 -2.937 -0.464 1.00 66.69 166 ILE A N 1
ATOM 1303 C CA . ILE A 1 166 ? 22.079 -4.270 -0.189 1.00 66.69 166 ILE A CA 1
ATOM 1304 C C . ILE A 1 166 ? 22.824 -4.787 -1.427 1.00 66.69 166 ILE A C 1
ATOM 1306 O O . ILE A 1 166 ? 22.639 -4.273 -2.529 1.00 66.69 166 ILE A O 1
ATOM 1310 N N . MET A 1 167 ? 23.686 -5.793 -1.247 1.00 63.38 167 MET A N 1
ATOM 1311 C CA . MET A 1 167 ? 24.493 -6.379 -2.331 1.00 63.38 167 MET A CA 1
ATOM 1312 C C . MET A 1 167 ? 25.334 -5.333 -3.096 1.00 63.38 167 MET A C 1
ATOM 1314 O O . MET A 1 167 ? 25.244 -5.223 -4.315 1.00 63.38 167 MET A O 1
ATOM 1318 N N . ASN A 1 168 ? 26.149 -4.551 -2.379 1.00 66.31 168 ASN A N 1
ATOM 1319 C CA . ASN A 1 168 ? 27.126 -3.606 -2.951 1.00 66.31 168 ASN A CA 1
ATOM 1320 C C . ASN A 1 168 ? 26.552 -2.540 -3.904 1.00 66.31 168 ASN A C 1
ATOM 1322 O O . ASN A 1 168 ? 27.184 -2.209 -4.902 1.00 66.31 168 ASN A O 1
ATOM 1326 N N . GLY A 1 169 ? 25.364 -1.994 -3.634 1.00 65.69 169 GLY A N 1
ATOM 1327 C CA . GLY A 1 169 ? 24.768 -0.983 -4.525 1.00 65.69 169 GLY A CA 1
ATOM 1328 C C . GLY A 1 169 ? 23.698 -1.525 -5.458 1.00 65.69 169 GLY A C 1
ATOM 1329 O O . GLY A 1 169 ? 22.878 -0.759 -5.949 1.00 65.69 169 GLY A O 1
ATOM 1330 N N . ALA A 1 170 ? 23.681 -2.838 -5.679 1.00 70.06 170 ALA A N 1
ATOM 1331 C CA . ALA A 1 170 ? 22.851 -3.452 -6.704 1.00 70.06 170 ALA A CA 1
ATOM 1332 C C . ALA A 1 170 ? 21.352 -3.466 -6.389 1.00 70.06 170 ALA A C 1
ATOM 1334 O O . ALA A 1 170 ? 20.526 -3.517 -7.298 1.00 70.06 170 ALA A O 1
ATOM 1335 N N . CYS A 1 171 ? 21.004 -3.500 -5.106 1.00 80.12 171 CYS A N 1
ATOM 1336 C CA . CYS A 1 171 ? 19.655 -3.790 -4.652 1.00 80.12 171 CYS A CA 1
ATOM 1337 C C . CYS A 1 171 ? 19.182 -2.731 -3.663 1.00 80.12 171 CYS A C 1
ATOM 1339 O O . CYS A 1 171 ? 19.934 -2.311 -2.783 1.00 80.12 171 CYS A O 1
ATOM 1341 N N . ASN A 1 172 ? 17.896 -2.403 -3.730 1.00 86.50 172 ASN A N 1
ATOM 1342 C CA . ASN A 1 172 ? 17.212 -1.612 -2.717 1.00 86.50 172 ASN A CA 1
ATOM 1343 C C . ASN A 1 172 ? 16.356 -2.554 -1.855 1.00 86.50 172 ASN A C 1
ATOM 1345 O O . ASN A 1 172 ? 15.469 -3.242 -2.358 1.00 86.50 172 ASN A O 1
ATOM 1349 N N . GLY A 1 173 ? 16.638 -2.624 -0.557 1.00 85.44 173 GLY A N 1
ATOM 1350 C CA . GLY A 1 173 ? 15.976 -3.495 0.409 1.00 85.44 173 GLY A CA 1
ATOM 1351 C C . GLY A 1 173 ? 14.504 -3.150 0.623 1.00 85.44 173 GLY A C 1
ATOM 1352 O O . GLY A 1 173 ? 13.691 -4.066 0.718 1.00 85.44 173 GLY A O 1
ATOM 1353 N N . HIS A 1 174 ? 14.143 -1.861 0.621 1.00 88.06 174 HIS A N 1
ATOM 1354 C CA . HIS A 1 174 ? 12.741 -1.429 0.684 1.00 88.06 174 HIS A CA 1
ATOM 1355 C C . HIS A 1 174 ? 11.998 -1.865 -0.577 1.00 88.06 174 HIS A C 1
ATOM 1357 O O . HIS A 1 174 ? 11.034 -2.624 -0.491 1.00 88.06 174 HIS A O 1
ATOM 1363 N N . THR A 1 175 ? 12.524 -1.510 -1.752 1.00 90.12 175 THR A N 1
ATOM 1364 C CA . THR A 1 175 ? 11.940 -1.898 -3.046 1.00 90.12 175 THR A CA 1
ATOM 1365 C C . THR A 1 175 ? 11.828 -3.417 -3.173 1.00 90.12 175 THR A C 1
ATOM 1367 O O . THR A 1 175 ? 10.797 -3.932 -3.597 1.00 90.12 175 THR A O 1
ATOM 1370 N N . THR A 1 176 ? 12.854 -4.155 -2.745 1.00 92.00 176 THR A N 1
ATOM 1371 C CA . THR A 1 176 ? 12.858 -5.625 -2.734 1.00 92.00 176 THR A CA 1
ATOM 1372 C C . THR A 1 176 ? 11.780 -6.184 -1.812 1.00 92.00 176 THR A C 1
ATOM 1374 O O . THR A 1 176 ? 11.069 -7.109 -2.208 1.00 92.00 176 THR A O 1
ATOM 1377 N N . ALA A 1 177 ? 11.614 -5.634 -0.608 1.00 92.44 177 ALA A N 1
ATOM 1378 C CA . ALA A 1 177 ? 10.582 -6.071 0.327 1.00 92.44 177 ALA A CA 1
ATOM 1379 C C . ALA A 1 177 ? 9.172 -5.818 -0.229 1.00 92.44 177 ALA A C 1
ATOM 1381 O O . ALA A 1 177 ? 8.333 -6.723 -0.216 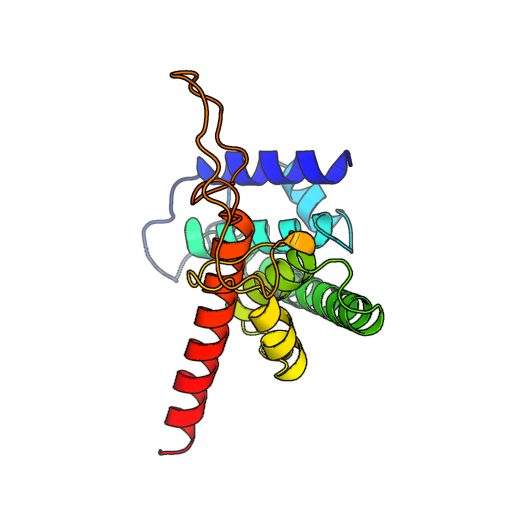1.00 92.44 177 ALA A O 1
ATOM 1382 N N . VAL A 1 178 ? 8.924 -4.623 -0.772 1.00 94.25 178 VAL A N 1
ATOM 1383 C CA . VAL A 1 178 ? 7.625 -4.262 -1.356 1.00 94.25 178 VAL A CA 1
ATOM 1384 C C . VAL A 1 178 ? 7.329 -5.120 -2.590 1.00 94.25 178 VAL A C 1
ATOM 1386 O O . VAL A 1 178 ? 6.253 -5.713 -2.679 1.00 94.25 178 VAL A O 1
ATOM 1389 N N . ALA A 1 179 ? 8.284 -5.276 -3.509 1.00 94.31 179 ALA A N 1
ATOM 1390 C CA . ALA A 1 179 ? 8.119 -6.124 -4.688 1.00 94.31 179 ALA A CA 1
ATOM 1391 C C . ALA A 1 179 ? 7.872 -7.595 -4.309 1.00 94.31 179 ALA A C 1
ATOM 1393 O O . ALA A 1 179 ? 6.986 -8.241 -4.869 1.00 94.31 179 ALA A O 1
ATOM 1394 N N . SER A 1 180 ? 8.575 -8.113 -3.299 1.00 95.12 180 SER A N 1
ATOM 1395 C CA . SER A 1 180 ? 8.347 -9.470 -2.785 1.00 95.12 180 SER A CA 1
ATOM 1396 C C . SER A 1 180 ? 6.933 -9.635 -2.223 1.00 95.12 180 SER A C 1
ATOM 1398 O O . SER A 1 180 ? 6.261 -10.626 -2.516 1.00 95.12 180 SER A O 1
ATOM 1400 N N . ALA A 1 181 ? 6.439 -8.652 -1.464 1.00 95.44 181 ALA A N 1
ATOM 1401 C CA . ALA A 1 181 ? 5.071 -8.658 -0.947 1.00 95.44 181 ALA A CA 1
ATOM 1402 C C . ALA A 1 181 ? 4.019 -8.561 -2.069 1.00 95.44 181 ALA A C 1
ATOM 1404 O O . ALA A 1 181 ? 2.965 -9.203 -1.997 1.00 95.44 181 ALA A O 1
ATOM 1405 N N . MET A 1 182 ? 4.312 -7.814 -3.137 1.00 95.62 182 MET A N 1
ATOM 1406 C CA . MET A 1 182 ? 3.460 -7.732 -4.325 1.00 95.62 182 MET A CA 1
ATOM 1407 C C . MET A 1 182 ? 3.373 -9.096 -5.016 1.00 95.62 182 MET A C 1
ATOM 1409 O O . MET A 1 182 ? 2.272 -9.581 -5.277 1.00 95.62 182 MET A O 1
ATOM 1413 N N . LEU A 1 183 ? 4.513 -9.751 -5.257 1.00 95.31 183 LEU A N 1
ATOM 1414 C CA . LEU A 1 183 ? 4.557 -11.084 -5.863 1.00 95.31 183 LEU A CA 1
ATOM 1415 C C . LEU A 1 183 ? 3.842 -12.126 -5.001 1.00 95.31 183 LEU A C 1
ATOM 1417 O O . LEU A 1 183 ? 3.068 -12.924 -5.528 1.00 95.31 183 LEU A O 1
ATOM 1421 N N . ALA A 1 184 ? 4.023 -12.084 -3.680 1.00 95.69 184 ALA A N 1
ATOM 1422 C CA . ALA A 1 184 ? 3.292 -12.951 -2.760 1.00 95.69 184 ALA A CA 1
ATOM 1423 C C . ALA A 1 184 ? 1.769 -12.747 -2.866 1.00 95.69 184 ALA A C 1
ATOM 1425 O O . ALA A 1 184 ? 1.013 -13.719 -2.856 1.00 95.69 184 ALA A O 1
ATOM 1426 N N . SER A 1 185 ? 1.317 -11.501 -3.034 1.00 94.25 185 SER A N 1
ATOM 1427 C CA . SER A 1 185 ? -0.104 -11.171 -3.218 1.00 94.25 185 SER A CA 1
ATOM 1428 C C . SER A 1 185 ? -0.656 -11.709 -4.543 1.00 94.25 185 SER A C 1
ATOM 1430 O O . SER A 1 185 ? -1.750 -12.273 -4.565 1.00 94.25 185 SER A O 1
ATOM 1432 N N . VAL A 1 186 ? 0.118 -11.613 -5.631 1.00 94.25 186 VAL A N 1
ATOM 1433 C CA . VAL A 1 186 ? -0.228 -12.208 -6.937 1.00 94.25 186 VAL A CA 1
ATOM 1434 C C . VAL A 1 186 ? -0.330 -13.730 -6.833 1.00 94.25 186 VAL A C 1
ATOM 1436 O O . VAL A 1 186 ? -1.334 -14.309 -7.247 1.00 94.25 186 VAL A O 1
ATOM 1439 N N . LEU A 1 187 ? 0.680 -14.388 -6.254 1.00 94.38 187 LEU A N 1
ATOM 1440 C CA . LEU A 1 187 ? 0.699 -15.844 -6.091 1.00 94.38 187 LEU A CA 1
ATOM 1441 C C . LEU A 1 187 ? -0.487 -16.325 -5.259 1.00 94.38 187 LEU A C 1
ATOM 1443 O O . LEU A 1 187 ? -1.176 -17.265 -5.654 1.00 94.38 187 LEU A O 1
ATOM 1447 N N . ARG A 1 188 ? -0.766 -15.650 -4.140 1.00 93.06 188 ARG A N 1
ATOM 1448 C CA . ARG A 1 188 ? -1.925 -15.947 -3.301 1.00 93.06 188 ARG A CA 1
ATOM 1449 C C . ARG A 1 188 ? -3.230 -15.846 -4.090 1.00 93.06 188 ARG A C 1
ATOM 1451 O O . ARG A 1 188 ? -4.032 -16.773 -4.035 1.00 93.06 188 ARG A O 1
ATOM 1458 N N . TYR A 1 189 ? -3.421 -14.766 -4.848 1.00 93.12 189 TYR A N 1
ATOM 1459 C CA . TYR A 1 189 ? -4.619 -14.576 -5.666 1.00 93.12 189 TYR A CA 1
ATOM 1460 C C . TYR A 1 189 ? -4.811 -15.713 -6.678 1.00 93.12 189 TYR A C 1
ATOM 1462 O O . TYR A 1 189 ? -5.901 -16.279 -6.758 1.00 93.12 189 TYR A O 1
ATOM 1470 N N . ILE A 1 190 ? -3.744 -16.092 -7.393 1.00 92.19 190 ILE A N 1
ATOM 1471 C CA . ILE A 1 190 ? -3.760 -17.193 -8.368 1.00 92.19 190 ILE A CA 1
ATOM 1472 C C . ILE A 1 190 ? -4.133 -18.516 -7.689 1.00 92.19 190 ILE A C 1
ATOM 1474 O O . ILE A 1 190 ? -4.992 -19.239 -8.190 1.00 92.19 190 ILE A O 1
ATOM 1478 N N . LEU A 1 191 ? -3.515 -18.835 -6.548 1.00 92.44 191 LEU A N 1
ATOM 1479 C CA . LEU A 1 191 ? -3.765 -20.086 -5.827 1.00 92.44 191 LEU A CA 1
ATOM 1480 C C . LEU A 1 191 ? -5.199 -20.169 -5.283 1.00 92.44 191 LEU A C 1
ATOM 1482 O O . LEU A 1 191 ? -5.831 -21.219 -5.386 1.00 92.44 191 LEU A O 1
ATOM 1486 N N . GLU A 1 192 ? -5.731 -19.076 -4.737 1.00 90.00 192 GLU A N 1
ATOM 1487 C CA . GLU A 1 192 ? -7.098 -19.036 -4.204 1.00 90.00 192 GLU A CA 1
ATOM 1488 C C . GLU A 1 192 ? -8.158 -19.126 -5.324 1.00 90.00 192 GLU A C 1
ATOM 1490 O O . GLU A 1 192 ? -9.183 -19.787 -5.148 1.00 90.00 192 GLU A O 1
ATOM 1495 N N . HIS A 1 193 ? -7.911 -18.538 -6.501 1.00 83.38 193 HIS A N 1
ATOM 1496 C CA . HIS A 1 193 ? -8.890 -18.522 -7.600 1.00 83.38 193 HIS A CA 1
ATOM 1497 C C . HIS A 1 193 ? -8.823 -19.760 -8.504 1.00 83.38 193 HIS A C 1
ATOM 1499 O O . HIS A 1 193 ? -9.867 -20.258 -8.929 1.00 83.38 193 HIS A O 1
ATOM 1505 N N . ASN A 1 194 ? -7.634 -20.314 -8.757 1.00 73.38 194 ASN A N 1
ATOM 1506 C CA . ASN A 1 194 ? -7.506 -21.539 -9.551 1.00 73.38 194 ASN A CA 1
ATOM 1507 C C . ASN A 1 194 ? -8.099 -22.752 -8.824 1.00 73.38 194 ASN A C 1
ATOM 1509 O O . ASN A 1 194 ? -8.735 -23.583 -9.462 1.00 73.38 194 ASN A O 1
ATOM 1513 N N . ASN A 1 195 ? -7.965 -22.826 -7.496 1.00 60.06 195 ASN A N 1
ATOM 1514 C CA . ASN A 1 195 ? -8.565 -23.904 -6.703 1.00 60.06 195 ASN A CA 1
ATOM 1515 C C . ASN A 1 195 ? -10.090 -23.777 -6.558 1.00 60.06 195 ASN A C 1
ATOM 1517 O O . ASN A 1 195 ? -10.758 -24.769 -6.288 1.00 60.06 195 ASN A O 1
ATOM 1521 N N . SER A 1 196 ? -10.646 -22.579 -6.764 1.00 56.81 196 SER A N 1
ATOM 1522 C CA . SER A 1 196 ? -12.096 -22.336 -6.732 1.00 56.81 196 SER A CA 1
ATOM 1523 C C . SER A 1 196 ? -12.807 -22.740 -8.033 1.00 56.81 196 SER A C 1
ATOM 1525 O O . SER A 1 196 ? -14.031 -22.746 -8.081 1.00 56.81 196 SER A O 1
ATOM 1527 N N . SER A 1 197 ? -12.057 -23.063 -9.095 1.00 50.59 197 SER A N 1
ATOM 1528 C CA . SER A 1 197 ? -12.602 -23.499 -10.393 1.00 50.59 197 SER A CA 1
ATOM 1529 C C . SER A 1 197 ? -12.697 -25.028 -10.523 1.00 50.59 197 SER A C 1
ATOM 1531 O O . SER A 1 197 ? -13.133 -25.532 -11.556 1.00 50.59 197 SER A O 1
ATOM 1533 N N . THR A 1 198 ? -12.266 -25.767 -9.496 1.00 48.16 198 THR A N 1
ATOM 1534 C CA . THR A 1 198 ? -12.128 -27.236 -9.502 1.00 48.16 198 THR A CA 1
ATOM 1535 C C . THR A 1 198 ? -13.050 -27.952 -8.507 1.00 48.16 198 THR A C 1
ATOM 1537 O O . THR A 1 198 ? -12.910 -29.159 -8.315 1.00 48.16 198 THR A O 1
ATOM 1540 N N . THR A 1 199 ? -13.999 -27.237 -7.899 1.00 40.50 199 THR A N 1
ATOM 1541 C CA . THR A 1 199 ? -15.048 -27.764 -7.002 1.00 40.50 199 THR A CA 1
ATOM 1542 C C . THR A 1 199 ? -16.414 -27.288 -7.451 1.00 40.50 199 THR A C 1
ATOM 1544 O O . THR A 1 199 ? -17.351 -28.112 -7.442 1.00 40.50 199 THR A O 1
#

Secondary structure (DSSP, 8-state):
-HHHHHHHHHHHHHHTSPP--S-TTSPPBP---HHHHHHHHHS-SSHHHHHHHHHHHHHHHHTS--BSS-HHHHHHHHHHHHHHHHHHHHHHHHTTSS-HHHHHHHHHHHHTTT-GGG--HHHHHHHHTTB-TTS-B---TTTTT-SS-------SS------SEETTTTEEHHHHHHHHHHHHHHHHHHHHHHHTT--

pLDDT: mean 84.68, std 16.17, range [32.47, 98.44]

Foldseek 3Di:
DVLLVQLVVQLVVLVPWAADPDDPPDAAATPGDPSNVCQLVPNDLDFSSLLSSLVSLVCQCPVRVHGHPTPVVSVVSNVVSLVSLVVRLVVCVVVVVPPVLRNLSSLLSNLVVPPCVSVDVVNLVVQVQQQACVRAGDPPPVRGPDNDDPQDDDDDPDPDPPPCAPRRNNHRNSSRVSNVSNVVSNVVVCVVVVVVVVD

InterPro domains:
  IPR031751 Protein of unknown function DUF4735 [PF15882] (24-189)
  IPR031751 Protein of unknown function DUF4735 [PTHR33539] (17-195)

Solvent-accessible surface area (backbone atoms only — not comparable to full-atom values): 11520 Å² total; per-residue (Å²): 114,79,67,49,64,54,52,54,55,40,47,54,57,55,67,73,48,74,62,60,83,77,65,100,83,63,92,43,68,44,96,66,55,68,72,46,53,47,43,57,74,69,44,50,83,53,66,68,40,29,48,50,39,45,48,46,54,48,43,33,44,74,70,26,53,20,23,79,80,34,70,68,58,45,50,54,48,44,54,54,50,41,54,44,47,47,56,49,41,52,50,36,54,76,63,70,46,82,51,55,67,64,40,41,47,45,36,32,63,33,38,77,77,65,46,61,84,61,72,39,67,70,60,54,58,54,58,55,57,34,40,36,74,88,70,44,19,34,89,54,76,88,54,49,82,42,80,72,70,70,80,52,83,78,86,70,97,69,89,64,82,70,86,45,53,38,78,51,71,61,23,27,50,63,50,28,50,40,52,51,49,36,51,50,50,51,53,50,52,51,57,60,53,60,60,64,74,76,117